Protein AF-A0A2D6CYL8-F1 (afdb_monomer_lite)

pLDDT: mean 83.51, std 12.31, range [44.09, 96.56]

Sequence (192 aa):
MVVLMAAAFFSPRLSGLYSSGVNRGLQIFGAFATVPAVVGLIRLHSTRIARKHSSALYSAVMLVALFATVVLGIWDAKFNGPRFNWVYSNIYGPLQQSVFAFLAFFIASAAYRAFRARTMEATVLLVAAVVVLLGNAVVSLPGPGGASAEGWLLSVPAMAMQRGIGFGVALGIMAQSVRILMGLERSFVGRG

Radius of gyration: 23.24 Å; chains: 1; bounding box: 52×55×43 Å

Foldseek 3Di:
DLVLVLVLVVDPVSVVVCVPVVVVVCVVVVVVVVVLVVVLLCLQLVLCLVVVPPCNVVSVVVVCVVVVLVVQCVVLVDDPRPSNVCCCVVPVVVVVVVVVVVVVVVVVVVLVVLLVPPDPVSVVVVVLVVQLVCCVPPDFDQDPPRDTNNCCSCVPVVVVVVSVVSVVVSVVVVVVVVCVVVVVDCPSVPDD

Structure (mmCIF, N/CA/C/O backbone):
data_AF-A0A2D6CYL8-F1
#
_entry.id   AF-A0A2D6CYL8-F1
#
loop_
_atom_site.group_PDB
_atom_site.id
_atom_site.type_symbol
_atom_site.label_atom_id
_atom_site.label_alt_id
_atom_site.label_comp_id
_atom_site.label_asym_id
_atom_site.label_entity_id
_atom_site.label_seq_id
_atom_site.pdbx_PDB_ins_code
_atom_site.Cartn_x
_atom_site.Cartn_y
_atom_site.Cartn_z
_atom_site.occupancy
_atom_site.B_iso_or_equiv
_atom_site.auth_seq_id
_atom_site.auth_comp_id
_atom_site.auth_asym_id
_atom_site.auth_atom_id
_atom_site.pdbx_PDB_model_num
ATOM 1 N N . MET A 1 1 ? 13.407 -11.891 4.970 1.00 52.78 1 MET A N 1
ATOM 2 C CA . MET A 1 1 ? 12.708 -11.428 3.745 1.00 52.78 1 MET A CA 1
ATOM 3 C C . MET A 1 1 ? 12.891 -9.929 3.552 1.00 52.78 1 MET A C 1
ATOM 5 O O . MET A 1 1 ? 13.604 -9.523 2.649 1.00 52.78 1 MET A O 1
ATOM 9 N N . VAL A 1 2 ? 12.370 -9.124 4.471 1.00 50.84 2 VAL A N 1
ATOM 10 C CA . VAL A 1 2 ? 12.485 -7.659 4.484 1.00 50.84 2 VAL A CA 1
ATOM 11 C C . VAL A 1 2 ? 13.935 -7.134 4.524 1.00 50.84 2 VAL A C 1
ATOM 13 O O . VAL A 1 2 ? 14.317 -6.311 3.699 1.00 50.84 2 VAL A O 1
ATOM 16 N N . VAL A 1 3 ? 14.775 -7.666 5.420 1.00 53.12 3 VAL A N 1
ATOM 17 C CA . VAL A 1 3 ? 16.199 -7.277 5.541 1.00 53.12 3 VAL A CA 1
ATOM 18 C C . VAL A 1 3 ? 16.994 -7.602 4.267 1.00 53.12 3 VAL A C 1
ATOM 20 O O . VAL A 1 3 ? 17.849 -6.832 3.845 1.00 53.12 3 VAL A O 1
ATOM 23 N N . LEU A 1 4 ? 16.657 -8.709 3.598 1.00 53.50 4 LEU A N 1
ATOM 24 C CA . LEU A 1 4 ? 17.281 -9.107 2.333 1.00 53.50 4 LEU A CA 1
ATOM 25 C C . LEU A 1 4 ? 16.841 -8.196 1.171 1.00 53.50 4 LEU A C 1
ATOM 27 O O . LEU A 1 4 ? 17.638 -7.922 0.282 1.00 53.50 4 LEU A O 1
ATOM 31 N N . MET A 1 5 ? 15.599 -7.698 1.198 1.00 55.53 5 MET A N 1
ATOM 32 C CA . MET A 1 5 ? 15.048 -6.762 0.207 1.00 55.53 5 MET A CA 1
ATOM 33 C C . MET A 1 5 ? 15.714 -5.384 0.297 1.00 55.53 5 MET A C 1
ATOM 35 O O . MET A 1 5 ? 16.048 -4.793 -0.725 1.00 55.53 5 MET A O 1
ATOM 39 N N . ALA A 1 6 ? 15.998 -4.920 1.517 1.00 54.56 6 ALA A N 1
ATOM 40 C CA . ALA A 1 6 ? 16.790 -3.716 1.750 1.00 54.56 6 ALA A CA 1
ATOM 41 C C . ALA A 1 6 ? 18.263 -3.881 1.323 1.00 54.56 6 ALA A C 1
ATOM 43 O O . ALA A 1 6 ? 18.828 -2.975 0.713 1.00 54.56 6 ALA A O 1
ATOM 44 N N . ALA A 1 7 ? 18.871 -5.046 1.582 1.00 51.81 7 ALA A N 1
ATOM 45 C CA . ALA A 1 7 ? 20.255 -5.339 1.198 1.00 51.81 7 ALA A CA 1
ATOM 46 C C . ALA A 1 7 ? 20.449 -5.461 -0.329 1.00 51.81 7 ALA A C 1
ATOM 48 O O . ALA A 1 7 ? 21.458 -5.004 -0.866 1.00 51.81 7 ALA A O 1
ATOM 49 N N . ALA A 1 8 ? 19.469 -6.025 -1.045 1.00 54.19 8 ALA A N 1
ATOM 50 C CA . ALA A 1 8 ? 19.483 -6.119 -2.506 1.00 54.19 8 ALA A CA 1
ATOM 51 C C . ALA A 1 8 ? 19.318 -4.754 -3.201 1.00 54.19 8 ALA A C 1
ATOM 53 O O . ALA A 1 8 ? 19.812 -4.569 -4.310 1.00 54.19 8 ALA A O 1
ATOM 54 N N . PHE A 1 9 ? 18.671 -3.787 -2.541 1.00 54.50 9 PHE A N 1
ATOM 55 C CA . PHE A 1 9 ? 18.441 -2.441 -3.080 1.00 54.50 9 PHE A CA 1
ATOM 56 C C . PHE A 1 9 ? 19.708 -1.564 -3.121 1.00 54.50 9 PHE A C 1
ATOM 58 O O . PHE A 1 9 ? 19.742 -0.572 -3.846 1.00 54.50 9 PHE A O 1
ATOM 65 N N . PHE A 1 10 ? 20.743 -1.910 -2.345 1.00 55.56 10 PHE A N 1
ATOM 66 C CA . PHE A 1 10 ? 21.991 -1.140 -2.229 1.00 55.56 10 PHE A CA 1
ATOM 67 C C . PHE A 1 10 ? 23.202 -1.785 -2.926 1.00 55.56 10 PHE A C 1
ATOM 69 O O . PHE A 1 10 ? 24.226 -1.128 -3.084 1.00 55.56 10 PHE A O 1
ATOM 76 N N . SER A 1 11 ? 23.111 -3.048 -3.362 1.00 56.38 11 SER A N 1
ATOM 77 C CA . SER A 1 11 ? 24.246 -3.802 -3.912 1.00 56.38 11 SER A CA 1
ATOM 78 C C . SER A 1 11 ? 23.899 -4.492 -5.244 1.00 56.38 11 SER A C 1
ATOM 80 O O . SER A 1 11 ? 23.187 -5.501 -5.246 1.00 56.38 11 SER A O 1
ATOM 82 N N . PRO A 1 12 ? 24.463 -4.031 -6.381 1.00 60.78 12 PRO A N 1
ATOM 83 C CA . PRO A 1 12 ? 24.278 -4.660 -7.694 1.00 60.78 12 PRO A CA 1
ATOM 84 C C . PRO A 1 12 ? 24.806 -6.100 -7.790 1.00 60.78 12 PRO A C 1
ATOM 86 O O . PRO A 1 12 ? 24.404 -6.838 -8.681 1.00 60.78 12 PRO A O 1
ATOM 89 N N . ARG A 1 13 ? 25.705 -6.520 -6.884 1.00 58.78 13 ARG A N 1
ATOM 90 C CA . ARG A 1 13 ? 26.248 -7.892 -6.843 1.00 58.78 13 ARG A CA 1
ATOM 91 C C . ARG A 1 13 ? 25.362 -8.857 -6.047 1.00 58.78 13 ARG A C 1
ATOM 93 O O . ARG A 1 13 ? 25.363 -10.049 -6.334 1.00 58.78 13 ARG A O 1
ATOM 100 N N . LEU A 1 14 ? 24.587 -8.362 -5.074 1.00 58.09 14 LEU A N 1
ATOM 101 C CA . LEU A 1 14 ? 23.646 -9.185 -4.299 1.00 58.09 14 LEU A CA 1
ATOM 102 C C . LEU A 1 14 ? 22.283 -9.349 -4.991 1.00 58.09 14 LEU A C 1
ATOM 104 O O . LEU A 1 14 ? 21.567 -10.298 -4.679 1.00 58.09 14 LEU A O 1
ATOM 108 N N . SER A 1 15 ? 21.925 -8.481 -5.940 1.00 59.22 15 SER A N 1
ATOM 109 C CA . SER A 1 15 ? 20.629 -8.515 -6.639 1.00 59.22 15 SER A CA 1
ATOM 110 C C . SER A 1 15 ? 20.397 -9.806 -7.452 1.00 59.22 15 SER A C 1
ATOM 112 O O . SER A 1 15 ? 19.285 -10.342 -7.463 1.00 59.22 15 SER A O 1
ATOM 114 N N . GLY A 1 16 ? 21.446 -10.360 -8.077 1.00 61.22 16 GLY A N 1
ATOM 115 C CA . GLY A 1 16 ? 21.377 -11.592 -8.881 1.00 61.22 16 GLY A CA 1
ATOM 116 C C . GLY A 1 16 ? 21.149 -12.872 -8.061 1.00 61.22 16 GLY A C 1
ATOM 117 O O . GLY A 1 16 ? 20.330 -13.713 -8.425 1.00 61.22 16 GLY A O 1
ATOM 118 N N . LEU A 1 17 ? 21.810 -13.003 -6.906 1.00 57.28 17 LEU A N 1
ATOM 119 C CA . LEU A 1 17 ? 21.593 -14.119 -5.970 1.00 57.28 17 LEU A CA 1
ATOM 120 C C . LEU A 1 17 ? 20.282 -13.960 -5.183 1.00 57.28 17 LEU A C 1
ATOM 122 O O . LEU A 1 17 ? 19.587 -14.942 -4.916 1.00 57.28 17 LEU A O 1
ATOM 126 N N . TYR A 1 18 ? 19.908 -12.717 -4.862 1.00 59.34 18 TYR A N 1
ATOM 127 C CA . TYR A 1 18 ? 18.641 -12.382 -4.215 1.00 59.34 18 TYR A CA 1
ATOM 128 C C . TYR A 1 18 ? 17.439 -12.789 -5.078 1.00 59.34 18 TYR A C 1
ATOM 130 O O . TYR A 1 18 ? 16.545 -13.485 -4.602 1.00 59.34 18 TYR A O 1
ATOM 138 N N . SER A 1 19 ? 17.430 -12.416 -6.358 1.00 62.03 19 SER A N 1
ATOM 139 C CA . SER A 1 19 ? 16.271 -12.609 -7.241 1.00 62.03 19 SER A CA 1
ATOM 140 C C . SER A 1 19 ? 15.886 -14.075 -7.473 1.00 62.03 19 SER A C 1
ATOM 142 O O . SER A 1 19 ? 14.701 -14.370 -7.576 1.00 62.03 19 SER A O 1
ATOM 144 N N . SER A 1 20 ? 16.831 -15.020 -7.496 1.00 66.12 20 SER A N 1
ATOM 145 C CA . SER A 1 20 ? 16.525 -16.433 -7.786 1.00 66.12 20 SER A CA 1
ATOM 146 C C . SER A 1 20 ? 16.222 -17.283 -6.542 1.00 66.12 20 SER A C 1
ATOM 148 O O . SER A 1 20 ? 15.387 -18.191 -6.605 1.00 66.12 20 SER A O 1
ATOM 150 N N . GLY A 1 21 ? 16.878 -17.006 -5.410 1.00 70.88 21 GLY A N 1
ATOM 151 C CA . GLY A 1 21 ? 16.648 -17.709 -4.143 1.00 70.88 21 GLY A CA 1
ATOM 152 C C . GLY A 1 21 ? 15.429 -17.178 -3.389 1.00 70.88 21 GLY A C 1
ATOM 153 O O . GLY A 1 21 ? 14.581 -17.951 -2.940 1.00 70.88 21 GLY A O 1
ATOM 154 N N . VAL A 1 22 ? 15.291 -15.851 -3.303 1.00 71.25 22 VAL A N 1
ATOM 155 C CA . VAL A 1 22 ? 14.172 -15.219 -2.589 1.00 71.25 22 VAL A CA 1
ATOM 156 C C . VAL A 1 22 ? 12.865 -15.407 -3.341 1.00 71.25 22 VAL A C 1
ATOM 158 O O . VAL A 1 22 ? 11.868 -15.712 -2.701 1.00 71.25 22 VAL A O 1
ATOM 161 N N . ASN A 1 23 ? 12.857 -15.320 -4.675 1.00 74.00 23 ASN A N 1
ATOM 162 C CA . ASN A 1 23 ? 11.639 -15.554 -5.455 1.00 74.00 23 ASN A CA 1
ATOM 163 C C . ASN A 1 23 ? 11.129 -16.999 -5.315 1.00 74.00 23 ASN A C 1
ATOM 165 O O . ASN A 1 23 ? 9.936 -17.213 -5.124 1.00 74.00 23 ASN A O 1
ATOM 169 N N . ARG A 1 24 ? 12.028 -17.995 -5.299 1.00 77.44 24 ARG A N 1
ATOM 170 C CA . ARG A 1 24 ? 11.648 -19.388 -5.000 1.00 77.44 24 ARG A CA 1
ATOM 171 C C . ARG A 1 24 ? 11.083 -19.534 -3.590 1.00 77.44 24 ARG A C 1
ATOM 173 O O . ARG A 1 24 ? 10.023 -20.127 -3.421 1.00 77.44 24 ARG A O 1
ATOM 180 N N . GLY A 1 25 ? 11.742 -18.943 -2.592 1.00 77.81 25 GLY A N 1
ATOM 181 C CA . GLY A 1 25 ? 11.214 -18.900 -1.228 1.00 77.81 25 GLY A CA 1
ATOM 182 C C . GLY A 1 25 ? 9.824 -18.259 -1.166 1.00 77.81 25 GLY A C 1
ATOM 183 O O . GLY A 1 25 ? 8.920 -18.828 -0.566 1.00 77.81 25 GLY A O 1
ATOM 184 N N . LEU A 1 26 ? 9.625 -17.118 -1.834 1.00 75.25 26 LEU A N 1
ATOM 185 C CA . LEU A 1 26 ? 8.345 -16.406 -1.905 1.00 75.25 26 LEU A CA 1
ATOM 186 C C . LEU A 1 26 ? 7.239 -17.255 -2.531 1.00 75.25 26 LEU A C 1
ATOM 188 O O . LEU A 1 26 ? 6.127 -17.255 -2.015 1.00 75.25 26 LEU A O 1
ATOM 192 N N . GLN A 1 27 ? 7.530 -17.995 -3.600 1.00 80.81 27 GLN A N 1
ATOM 193 C CA . GLN A 1 27 ? 6.553 -18.884 -4.231 1.00 80.81 27 GLN A CA 1
ATOM 194 C C . GLN A 1 27 ? 6.150 -20.026 -3.297 1.00 80.81 27 GLN A C 1
ATOM 196 O O . GLN A 1 27 ? 4.962 -20.298 -3.141 1.00 80.81 27 GLN A O 1
ATOM 201 N N . ILE A 1 28 ? 7.123 -20.648 -2.624 1.00 85.88 28 ILE A N 1
ATOM 202 C CA . ILE A 1 28 ? 6.870 -21.733 -1.670 1.00 85.88 28 ILE A CA 1
ATOM 203 C C . ILE A 1 28 ? 6.044 -21.210 -0.486 1.00 85.88 28 ILE A C 1
ATOM 205 O O . ILE A 1 28 ? 4.973 -21.741 -0.197 1.00 85.88 28 ILE A O 1
ATOM 209 N N . PHE A 1 29 ? 6.488 -20.133 0.169 1.00 83.38 29 PHE A N 1
ATOM 210 C CA . PHE A 1 29 ? 5.751 -19.532 1.284 1.00 83.38 29 PHE A CA 1
ATOM 211 C C . PHE A 1 29 ? 4.377 -19.014 0.855 1.00 83.38 29 PHE A C 1
ATOM 213 O O . PHE A 1 29 ? 3.425 -19.167 1.610 1.00 83.38 29 PHE A O 1
ATOM 220 N N . GLY A 1 30 ? 4.249 -18.444 -0.344 1.00 81.38 30 GLY A N 1
ATOM 221 C CA . GLY A 1 30 ? 2.977 -17.982 -0.899 1.00 81.38 30 GLY A CA 1
ATOM 222 C C . GLY A 1 30 ? 1.988 -19.125 -1.123 1.00 81.38 30 GLY A C 1
ATOM 223 O O . GLY A 1 30 ? 0.823 -19.016 -0.734 1.00 81.38 30 GLY A O 1
ATOM 224 N N . ALA A 1 31 ? 2.454 -20.254 -1.661 1.00 85.56 31 ALA A N 1
ATOM 225 C CA . ALA A 1 31 ? 1.639 -21.456 -1.808 1.00 85.56 31 ALA A CA 1
ATOM 226 C C . ALA A 1 31 ? 1.149 -21.967 -0.442 1.00 85.56 31 ALA A C 1
ATOM 228 O O . ALA A 1 31 ? -0.049 -22.189 -0.259 1.00 85.56 31 ALA A O 1
ATOM 229 N N . PHE A 1 32 ? 2.043 -22.056 0.550 1.00 87.75 32 PHE A N 1
ATOM 230 C CA . PHE A 1 32 ? 1.667 -22.466 1.906 1.00 87.75 32 PHE A CA 1
ATOM 231 C C . PHE A 1 32 ? 0.756 -21.461 2.609 1.00 87.75 32 PHE A C 1
ATOM 233 O O . PHE A 1 32 ? -0.148 -21.884 3.319 1.00 87.75 32 PHE A O 1
ATOM 240 N N . ALA A 1 33 ? 0.955 -20.157 2.410 1.00 85.81 33 ALA A N 1
ATOM 241 C CA . ALA A 1 33 ? 0.155 -19.095 3.018 1.00 85.81 33 ALA A CA 1
ATOM 242 C C . ALA A 1 33 ? -1.254 -18.990 2.419 1.00 85.81 33 ALA A C 1
ATOM 244 O O . ALA A 1 33 ?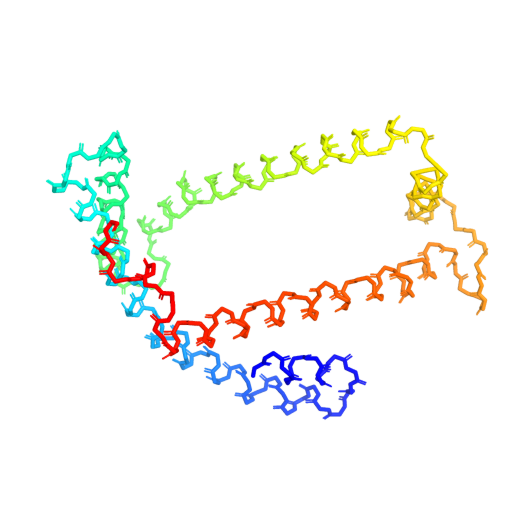 -2.176 -18.529 3.093 1.00 85.81 33 ALA A O 1
ATOM 245 N N . THR A 1 34 ? -1.449 -19.462 1.186 1.00 86.94 34 THR A N 1
ATOM 246 C CA . THR A 1 34 ? -2.765 -19.463 0.534 1.00 86.94 34 THR A CA 1
ATOM 247 C C . THR A 1 34 ? -3.769 -20.322 1.307 1.00 86.94 34 THR A C 1
ATOM 249 O O . THR A 1 34 ? -4.915 -19.917 1.498 1.00 86.94 34 THR A O 1
ATOM 252 N N . VAL A 1 35 ? -3.339 -21.472 1.833 1.00 90.31 35 VAL A N 1
ATOM 253 C CA . VAL A 1 35 ? -4.205 -22.382 2.600 1.00 90.31 35 VAL A CA 1
ATOM 254 C C . VAL A 1 35 ? -4.776 -21.726 3.874 1.00 90.31 35 VAL A C 1
ATOM 256 O O . VAL A 1 35 ? -6.001 -21.632 3.986 1.00 90.31 35 VAL A O 1
ATOM 259 N N . PRO A 1 36 ? -3.968 -21.222 4.832 1.00 89.62 36 PRO A N 1
ATOM 260 C CA . PRO A 1 36 ? -4.486 -20.548 6.016 1.00 89.62 36 PRO A CA 1
ATOM 261 C C . PRO A 1 36 ? -5.213 -19.243 5.676 1.00 89.62 36 PRO A C 1
ATOM 263 O O . PRO A 1 36 ? -6.148 -18.894 6.393 1.00 89.62 36 PRO A O 1
ATOM 266 N N . ALA A 1 37 ? -4.858 -18.550 4.586 1.00 87.38 37 ALA A N 1
ATOM 267 C CA . ALA A 1 37 ? -5.590 -17.365 4.138 1.00 87.38 37 ALA A CA 1
ATOM 268 C C . ALA A 1 37 ? -7.042 -17.705 3.764 1.00 87.38 37 ALA A C 1
ATOM 270 O O . ALA A 1 37 ? -7.971 -17.067 4.262 1.00 87.38 37 ALA A O 1
ATOM 271 N N . VAL A 1 38 ? -7.252 -18.749 2.956 1.00 91.50 38 VAL A N 1
ATOM 272 C CA . VAL A 1 38 ? -8.596 -19.206 2.569 1.00 91.50 38 VAL A CA 1
ATOM 273 C C . VAL A 1 38 ? -9.370 -19.724 3.783 1.00 91.50 38 VAL A C 1
ATOM 275 O O . VAL A 1 38 ? -10.524 -19.344 3.985 1.00 91.50 38 VAL A O 1
ATOM 278 N N . VAL A 1 39 ? -8.741 -20.531 4.646 1.00 91.75 39 VAL A N 1
ATOM 279 C CA . VAL A 1 39 ? -9.398 -21.047 5.861 1.00 91.75 39 VAL A CA 1
ATOM 280 C C . VAL A 1 39 ? -9.789 -19.912 6.811 1.00 91.75 39 VAL A C 1
ATOM 282 O O . VAL A 1 39 ? -10.901 -19.910 7.341 1.00 91.75 39 VAL A O 1
ATOM 285 N N . GLY A 1 40 ? -8.906 -18.933 7.020 1.00 89.06 40 GLY A N 1
ATOM 286 C CA . GLY A 1 40 ? -9.174 -17.762 7.854 1.00 89.06 40 GLY A CA 1
ATOM 287 C C . GLY A 1 40 ? -10.315 -16.913 7.301 1.00 89.06 40 GLY A C 1
ATOM 288 O O . GLY A 1 40 ? -11.217 -16.531 8.048 1.00 89.06 40 GLY A O 1
ATOM 289 N N . LEU A 1 41 ? -10.329 -16.693 5.983 1.00 90.75 41 LEU A N 1
ATOM 290 C CA . LEU A 1 41 ? -11.391 -15.962 5.298 1.00 90.75 41 LEU A CA 1
ATOM 291 C C . LEU A 1 41 ? -12.751 -16.642 5.490 1.00 90.75 41 LEU A C 1
ATOM 293 O O . LEU A 1 41 ? -13.709 -15.976 5.894 1.00 90.75 41 LEU A O 1
ATOM 297 N N . ILE A 1 42 ? -12.821 -17.960 5.268 1.00 93.88 42 ILE A N 1
ATOM 298 C CA . ILE A 1 42 ? -14.048 -18.743 5.447 1.00 93.88 42 ILE A CA 1
ATOM 299 C C . ILE A 1 42 ? -14.509 -18.682 6.904 1.00 93.88 42 ILE A C 1
ATOM 301 O O . ILE A 1 42 ? -15.656 -18.334 7.167 1.00 93.88 42 ILE A O 1
ATOM 305 N N . ARG A 1 43 ? -13.621 -18.941 7.874 1.00 91.06 43 ARG A N 1
ATOM 306 C CA . ARG A 1 43 ? -13.974 -18.895 9.305 1.00 91.06 43 ARG A CA 1
ATOM 307 C C . ARG A 1 43 ? -14.501 -17.523 9.726 1.00 91.06 43 ARG A C 1
ATOM 309 O O . ARG A 1 43 ? -15.516 -17.448 10.419 1.00 91.06 43 ARG A O 1
ATOM 316 N N . LEU A 1 44 ? -13.855 -16.442 9.295 1.00 89.38 44 LEU A N 1
ATOM 317 C CA . LEU A 1 44 ? -14.261 -15.079 9.640 1.00 89.38 44 LEU A CA 1
ATOM 318 C C . LEU A 1 44 ? -15.658 -14.748 9.099 1.00 89.38 44 LEU A C 1
ATOM 320 O O . LEU A 1 44 ? -16.503 -14.219 9.819 1.00 89.38 44 LEU A O 1
ATOM 324 N N . HIS A 1 45 ? -15.918 -15.072 7.835 1.00 90.38 45 HIS A N 1
ATOM 325 C CA . HIS A 1 45 ? -17.183 -14.719 7.195 1.00 90.38 45 HIS A CA 1
ATOM 326 C C . HIS A 1 45 ? -18.323 -15.632 7.664 1.00 90.38 45 HIS A C 1
ATOM 328 O O . HIS A 1 45 ? -19.409 -15.137 7.966 1.00 90.38 45 HIS A O 1
ATOM 334 N N . SER A 1 46 ? -18.063 -16.929 7.851 1.00 90.62 46 SER A N 1
ATOM 335 C CA . SER A 1 46 ? -19.041 -17.876 8.398 1.00 90.62 46 SER A CA 1
ATOM 336 C C . SER A 1 46 ? -19.428 -17.544 9.840 1.00 90.62 46 SER A C 1
ATOM 338 O O . SER A 1 46 ? -20.607 -17.586 10.185 1.00 90.62 46 SER A O 1
ATOM 340 N N . THR A 1 47 ? -18.472 -17.145 10.689 1.00 88.75 47 THR A N 1
ATOM 341 C CA . THR A 1 47 ? -18.783 -16.722 12.069 1.00 88.75 47 THR A CA 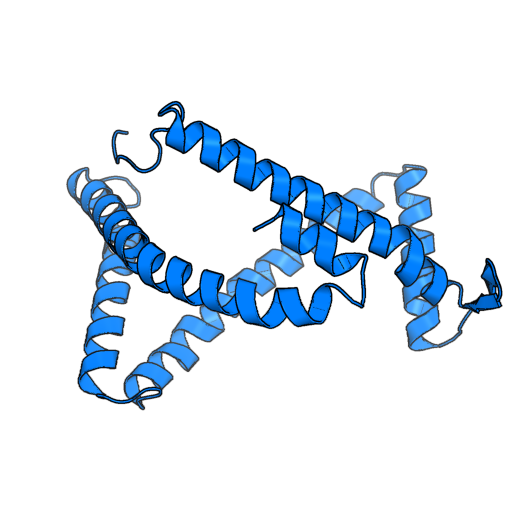1
ATOM 342 C C . THR A 1 47 ? -19.586 -15.424 12.107 1.00 88.75 47 THR A C 1
ATOM 344 O O . THR A 1 47 ? -20.495 -15.301 12.928 1.00 88.75 47 THR A O 1
ATOM 347 N N . ARG A 1 48 ? -19.322 -14.477 11.197 1.00 86.75 48 ARG A N 1
ATOM 348 C CA . ARG A 1 48 ? -20.102 -13.237 11.089 1.00 86.75 48 ARG A CA 1
ATOM 349 C C . ARG A 1 48 ? -21.565 -13.496 10.706 1.00 86.75 48 ARG A C 1
ATOM 351 O O . ARG A 1 48 ? -22.456 -12.851 11.260 1.00 86.75 48 ARG A O 1
ATOM 358 N N . ILE A 1 49 ? -21.806 -14.450 9.804 1.00 90.06 49 ILE A N 1
ATOM 359 C CA . ILE A 1 49 ? -23.156 -14.882 9.410 1.00 90.06 49 ILE A CA 1
ATOM 360 C C . ILE A 1 49 ? -23.850 -15.595 10.574 1.00 90.06 49 ILE A C 1
ATOM 362 O O . ILE A 1 49 ? -24.971 -15.235 10.926 1.00 90.06 49 ILE A O 1
ATOM 366 N N . ALA A 1 50 ? -23.169 -16.547 11.221 1.00 90.19 50 ALA A N 1
ATOM 367 C CA . ALA A 1 50 ? -23.720 -17.296 12.352 1.00 90.19 50 ALA A CA 1
ATOM 368 C C . ALA A 1 50 ? -24.114 -16.385 13.528 1.00 90.19 50 ALA A C 1
ATOM 370 O O . ALA A 1 50 ? -25.122 -16.620 14.188 1.00 90.19 50 ALA A O 1
ATOM 371 N N . ARG A 1 51 ? -23.351 -15.310 13.760 1.00 89.56 51 ARG A N 1
ATOM 372 C CA . ARG A 1 51 ? -23.633 -14.306 14.798 1.00 89.56 51 ARG A CA 1
ATOM 373 C C . ARG A 1 51 ? -24.597 -13.196 14.356 1.00 89.56 51 ARG A C 1
ATOM 375 O O . ARG A 1 51 ? -24.786 -12.252 15.114 1.00 89.56 51 ARG A O 1
ATOM 382 N N . LYS A 1 52 ? -25.186 -13.279 13.153 1.00 82.56 52 LYS A N 1
ATOM 383 C CA . LYS A 1 52 ? -26.126 -12.287 12.587 1.00 82.56 52 LYS A CA 1
ATOM 384 C C . LYS A 1 52 ? -25.646 -10.834 12.724 1.00 82.56 52 LYS A C 1
ATOM 386 O O . LYS A 1 52 ? -26.410 -9.940 13.075 1.00 82.56 52 LYS A O 1
ATOM 391 N N . HIS A 1 53 ? -24.366 -10.591 12.452 1.00 81.94 53 HIS A N 1
ATOM 392 C CA . HIS A 1 53 ? -23.820 -9.235 12.488 1.00 81.94 53 HIS A CA 1
ATOM 393 C C . HIS A 1 53 ? -24.490 -8.340 11.427 1.00 81.94 53 HIS A C 1
ATOM 395 O O . HIS A 1 53 ? -24.913 -8.835 10.384 1.00 81.94 53 HIS A O 1
ATOM 401 N N . SER A 1 54 ? -24.501 -7.018 11.631 1.00 84.31 54 SER A N 1
ATOM 402 C CA . SER A 1 54 ? -25.089 -6.041 10.689 1.00 84.31 54 SER A CA 1
ATOM 403 C C . SER A 1 54 ? -24.580 -6.199 9.241 1.00 84.31 54 SER A C 1
ATOM 405 O O . SER A 1 54 ? -25.320 -6.039 8.276 1.00 84.31 54 SER A O 1
ATOM 407 N N . SER A 1 55 ? -23.328 -6.633 9.072 1.00 86.44 55 SER A N 1
ATOM 408 C CA . SER A 1 55 ? -22.706 -6.897 7.766 1.00 86.44 55 SER A CA 1
ATOM 409 C C . SER A 1 55 ? -22.755 -8.363 7.298 1.00 86.44 55 SER A C 1
ATOM 411 O O . SER A 1 55 ? -21.977 -8.759 6.429 1.00 86.44 55 SER A O 1
ATOM 413 N N . ALA A 1 56 ? -23.658 -9.187 7.844 1.00 88.50 56 ALA A N 1
ATOM 414 C CA . ALA A 1 56 ? -23.790 -10.603 7.482 1.00 88.50 56 ALA A CA 1
ATOM 415 C C . ALA A 1 56 ? -24.126 -10.821 5.996 1.00 88.50 56 ALA A C 1
ATOM 417 O O . ALA A 1 56 ? -23.597 -11.755 5.397 1.00 88.50 56 ALA A O 1
ATOM 418 N N . LEU A 1 57 ? -24.928 -9.939 5.386 1.00 91.81 57 LEU A N 1
ATOM 419 C CA . LEU A 1 57 ? -25.267 -10.008 3.958 1.00 91.81 57 LEU A CA 1
ATOM 420 C C . LEU A 1 57 ? -24.018 -9.909 3.075 1.00 91.81 57 LEU A C 1
ATOM 422 O O . LEU A 1 57 ? -23.776 -10.782 2.246 1.00 91.81 57 LEU A O 1
ATOM 426 N N . TYR A 1 58 ? -23.173 -8.903 3.311 1.00 91.19 58 TYR A N 1
ATOM 427 C CA . TYR A 1 58 ? -21.909 -8.740 2.587 1.00 91.19 58 TYR A CA 1
ATOM 428 C C . TYR A 1 58 ? -20.989 -9.945 2.778 1.00 91.19 58 TYR A C 1
ATOM 430 O O . TYR A 1 58 ? -20.309 -10.373 1.846 1.00 91.19 58 TYR A O 1
ATOM 438 N N . SER A 1 59 ? -20.998 -10.533 3.977 1.00 91.69 59 SER A N 1
ATOM 439 C CA . SER A 1 59 ? -20.213 -11.733 4.231 1.00 91.69 59 SER A CA 1
ATOM 440 C C . SER A 1 59 ? -20.733 -12.976 3.516 1.00 91.69 59 SER A C 1
ATOM 442 O O . SER A 1 59 ? -19.918 -13.780 3.069 1.00 91.69 59 SER A O 1
ATOM 444 N N . ALA A 1 60 ? -22.049 -13.117 3.352 1.00 93.12 60 ALA A N 1
ATOM 445 C CA . ALA A 1 60 ? -22.636 -14.188 2.553 1.00 93.12 60 ALA A CA 1
ATOM 446 C C . ALA A 1 60 ? -22.277 -14.033 1.069 1.00 93.12 60 ALA A C 1
ATOM 448 O O . ALA A 1 60 ? -21.811 -14.990 0.456 1.00 93.12 60 ALA A O 1
ATOM 449 N N . VAL A 1 61 ? -22.397 -12.818 0.521 1.00 94.00 61 VAL A N 1
ATOM 450 C CA . VAL A 1 61 ? -22.024 -12.522 -0.874 1.00 94.00 61 VAL A CA 1
ATOM 451 C C . VAL A 1 61 ? -20.551 -12.851 -1.132 1.00 94.00 61 VAL A C 1
ATOM 453 O O . VAL A 1 61 ? -20.238 -13.501 -2.125 1.00 94.00 61 VAL A O 1
ATOM 456 N N . MET A 1 62 ? -19.651 -12.484 -0.214 1.00 91.81 62 MET A N 1
ATOM 457 C CA . MET A 1 62 ? -18.222 -12.804 -0.321 1.00 91.81 62 MET A CA 1
ATOM 458 C C . MET A 1 62 ? -17.958 -14.317 -0.370 1.00 91.81 62 MET A C 1
ATOM 460 O O . MET A 1 62 ? -17.176 -14.777 -1.200 1.00 91.81 62 MET A O 1
ATOM 464 N N . LEU A 1 63 ? -18.600 -15.104 0.504 1.00 94.25 63 LEU A N 1
ATOM 465 C CA . LEU A 1 63 ? -18.434 -16.563 0.511 1.00 94.25 63 LEU A CA 1
ATOM 466 C C . LEU A 1 63 ? -18.981 -17.203 -0.765 1.00 94.25 63 LEU A C 1
ATOM 468 O O . LEU A 1 63 ? -18.323 -18.065 -1.343 1.00 94.25 63 LEU A O 1
ATOM 472 N N . VAL A 1 64 ? -20.153 -16.763 -1.225 1.00 94.44 64 VAL A N 1
ATOM 473 C CA . VAL A 1 64 ? -20.737 -17.238 -2.485 1.00 94.44 64 VAL A CA 1
ATOM 474 C C . VAL A 1 64 ? -19.803 -16.924 -3.652 1.00 94.44 64 VAL A C 1
ATOM 476 O O . VAL A 1 64 ? -19.521 -17.813 -4.449 1.00 94.44 64 VAL A O 1
ATOM 479 N N . ALA A 1 65 ? -19.256 -15.707 -3.720 1.00 92.25 65 ALA A N 1
ATOM 480 C CA . ALA A 1 65 ? -18.302 -15.320 -4.756 1.00 92.25 65 ALA A CA 1
ATOM 481 C C . ALA A 1 65 ? -17.020 -16.169 -4.712 1.00 92.25 65 ALA A C 1
ATOM 483 O O . ALA A 1 65 ? -16.553 -16.619 -5.759 1.00 92.25 65 ALA A O 1
ATOM 484 N N . LEU A 1 66 ? -16.480 -16.450 -3.519 1.00 92.62 66 LEU A N 1
ATOM 485 C CA . LEU A 1 66 ? -15.313 -17.321 -3.347 1.00 92.62 66 LEU A CA 1
ATOM 486 C C . LEU A 1 66 ? -15.563 -18.705 -3.961 1.00 92.62 66 LEU A C 1
ATOM 488 O O . LEU A 1 66 ? -14.810 -19.137 -4.833 1.00 92.62 66 LEU A O 1
ATOM 492 N N . PHE A 1 67 ? -16.634 -19.385 -3.546 1.00 93.75 67 PHE A N 1
ATOM 493 C CA . PHE A 1 67 ? -16.941 -20.727 -4.045 1.00 93.75 67 PHE A CA 1
ATOM 494 C C . PHE A 1 67 ? -17.330 -20.724 -5.523 1.00 93.75 67 PHE A C 1
ATOM 496 O O . PHE A 1 67 ? -16.871 -21.592 -6.261 1.00 93.75 67 PHE A O 1
ATOM 503 N N . ALA A 1 68 ? -18.102 -19.736 -5.983 1.00 92.12 68 ALA A N 1
ATOM 504 C CA . ALA A 1 68 ? -18.464 -19.607 -7.391 1.00 92.12 68 ALA A CA 1
ATOM 505 C C . ALA A 1 68 ? -17.217 -19.498 -8.279 1.00 92.12 68 ALA A C 1
ATOM 507 O O . ALA A 1 68 ? -17.108 -20.205 -9.277 1.00 92.12 68 ALA A O 1
ATOM 508 N N . THR A 1 69 ? -16.234 -18.684 -7.886 1.00 89.75 69 THR A N 1
ATOM 509 C CA . THR A 1 69 ? -15.004 -18.502 -8.673 1.00 89.75 69 THR A CA 1
ATOM 510 C C . THR A 1 69 ? -14.155 -19.779 -8.710 1.00 89.75 69 THR A C 1
ATOM 512 O O . THR A 1 69 ? -13.615 -20.126 -9.759 1.00 89.75 69 THR A O 1
ATOM 515 N N . VAL A 1 70 ? -14.081 -20.519 -7.597 1.00 90.19 70 VAL A N 1
ATOM 516 C CA . VAL A 1 70 ? -13.385 -21.818 -7.529 1.00 90.19 70 VAL A CA 1
ATOM 517 C C . VAL A 1 70 ? -14.071 -22.859 -8.416 1.00 90.19 70 VAL A C 1
ATOM 519 O O . VAL A 1 70 ? -13.405 -23.519 -9.210 1.00 90.19 70 VAL A O 1
ATOM 522 N N . VAL A 1 71 ? -15.398 -22.980 -8.329 1.00 92.62 71 VAL A N 1
ATOM 523 C CA . VAL A 1 71 ? -16.182 -23.929 -9.135 1.00 92.62 71 VAL A CA 1
ATOM 524 C C . VAL A 1 71 ? -16.040 -23.628 -10.626 1.00 92.62 71 VAL A C 1
ATOM 526 O O . VAL A 1 71 ? -15.806 -24.545 -11.409 1.00 92.62 71 VAL A O 1
ATOM 529 N N . LEU A 1 72 ? -16.119 -22.354 -11.024 1.00 90.75 72 LEU A N 1
ATOM 530 C CA . LEU A 1 72 ? -15.930 -21.945 -12.418 1.00 90.75 72 LEU A CA 1
ATOM 531 C C . LEU A 1 72 ? -14.513 -22.246 -12.922 1.00 90.75 72 LEU A C 1
ATOM 533 O O . LEU A 1 72 ? -14.360 -22.727 -14.043 1.00 90.75 72 LEU A O 1
ATOM 537 N N . GLY A 1 73 ? -13.491 -22.027 -12.089 1.00 88.00 73 GLY A N 1
ATOM 538 C CA . GLY A 1 73 ? -12.107 -22.365 -12.422 1.00 88.00 73 GLY A CA 1
ATOM 539 C C . GLY A 1 73 ? -11.885 -23.869 -12.614 1.00 88.00 73 GLY A C 1
ATOM 540 O O . GLY A 1 73 ? 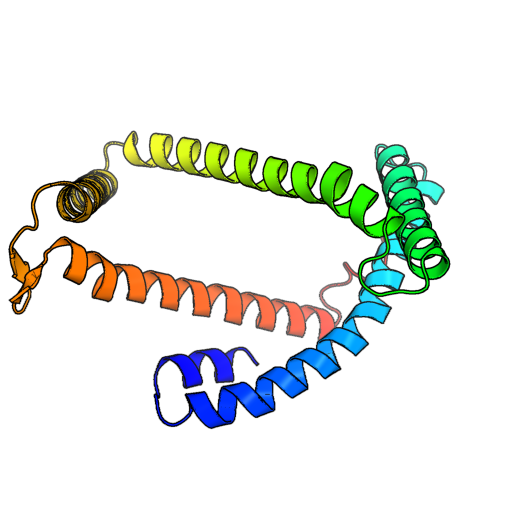-11.226 -24.273 -13.570 1.00 88.00 73 GLY A O 1
ATOM 541 N N . ILE A 1 74 ? -12.473 -24.704 -11.748 1.00 90.12 74 ILE A N 1
ATOM 542 C CA . ILE A 1 74 ? -12.415 -26.170 -11.878 1.00 90.12 74 ILE A CA 1
ATOM 543 C C . ILE A 1 74 ? -13.156 -26.628 -13.139 1.00 90.12 74 ILE A C 1
ATOM 545 O O . ILE A 1 74 ? -12.656 -27.494 -13.852 1.00 90.12 74 ILE A O 1
ATOM 549 N N . TRP A 1 75 ? -14.316 -26.035 -13.440 1.00 91.44 75 TRP A N 1
ATOM 550 C CA . TRP A 1 75 ? -15.117 -26.407 -14.608 1.00 91.44 75 TRP A CA 1
ATOM 551 C C . TRP A 1 75 ? -14.374 -26.155 -15.917 1.00 91.44 75 TRP A C 1
ATOM 553 O O . TRP A 1 75 ? -14.373 -27.006 -16.803 1.00 91.44 75 TRP A O 1
ATOM 563 N N . ASP A 1 76 ? -13.718 -25.004 -16.047 1.00 86.94 76 ASP A N 1
ATOM 564 C CA . ASP A 1 76 ? -12.969 -24.694 -17.262 1.00 86.94 76 ASP A CA 1
ATOM 565 C C . ASP A 1 76 ? -11.725 -25.592 -17.440 1.00 86.94 76 ASP A C 1
ATOM 567 O O . ASP A 1 76 ? -11.203 -25.686 -18.554 1.00 86.94 76 ASP A O 1
ATOM 571 N N . ALA A 1 77 ? -11.255 -26.255 -16.370 1.00 82.88 77 ALA A N 1
ATOM 572 C CA . ALA A 1 77 ? -10.129 -27.201 -16.336 1.00 82.88 77 ALA A CA 1
ATOM 573 C C . ALA A 1 77 ? -8.822 -26.691 -16.985 1.00 82.88 77 ALA A C 1
ATOM 575 O O . ALA A 1 77 ? -7.931 -27.470 -17.329 1.00 82.88 77 ALA A O 1
ATOM 576 N N . LYS A 1 78 ? -8.699 -25.371 -17.169 1.00 82.50 78 LYS A N 1
ATOM 577 C CA . LYS A 1 78 ? -7.574 -24.693 -17.815 1.00 82.50 78 LYS A CA 1
ATOM 578 C C . LYS A 1 78 ? -7.271 -23.386 -17.097 1.00 82.50 78 LYS A C 1
ATOM 580 O O . LYS A 1 78 ? -8.177 -22.648 -16.707 1.00 82.50 78 LYS A O 1
ATOM 585 N N . PHE A 1 79 ? -5.985 -23.060 -17.008 1.00 68.69 79 PHE A N 1
ATOM 586 C CA . PHE A 1 79 ? -5.551 -21.707 -16.676 1.00 68.69 79 PHE A CA 1
ATOM 587 C C . PHE A 1 79 ? -6.033 -20.767 -17.797 1.00 68.69 79 PHE A C 1
ATOM 589 O O . PHE A 1 79 ? -5.717 -21.002 -18.961 1.00 68.69 79 PHE A O 1
ATOM 596 N N . ASN A 1 80 ? -6.819 -19.738 -17.455 1.00 75.88 80 ASN A N 1
ATOM 597 C CA . ASN A 1 80 ? -7.513 -18.824 -18.387 1.00 75.88 80 ASN A CA 1
ATOM 598 C C . ASN A 1 80 ? -8.705 -19.419 -19.154 1.00 75.88 80 ASN A C 1
ATOM 600 O O . ASN A 1 80 ? -8.911 -19.143 -20.336 1.00 75.88 80 ASN A O 1
ATOM 604 N N . GLY A 1 81 ? -9.525 -20.207 -18.467 1.00 87.38 81 GLY A N 1
ATOM 605 C CA . GLY A 1 81 ? -10.827 -20.616 -18.974 1.00 87.38 81 GLY A CA 1
ATOM 606 C C . GLY A 1 81 ? -11.751 -19.447 -19.372 1.00 87.38 81 GLY A C 1
ATOM 607 O O . GLY A 1 81 ? -11.663 -18.372 -18.769 1.00 87.38 81 GLY A O 1
ATOM 608 N N . PRO A 1 82 ? -12.655 -19.622 -20.359 1.00 89.12 82 PRO A N 1
ATOM 609 C CA . PRO A 1 82 ? -13.548 -18.554 -20.815 1.00 89.12 82 PRO A CA 1
ATOM 610 C C . PRO A 1 82 ? -14.447 -17.994 -19.708 1.00 89.12 82 PRO A C 1
ATOM 612 O O . PRO A 1 82 ? -14.692 -16.789 -19.662 1.00 89.12 82 PRO A O 1
ATOM 615 N N . ARG A 1 83 ? -14.932 -18.846 -18.797 1.00 88.56 83 ARG A N 1
ATOM 616 C CA . ARG A 1 83 ? -15.873 -18.451 -17.740 1.00 88.56 83 ARG A CA 1
ATOM 617 C C . ARG A 1 83 ? -15.144 -17.772 -16.596 1.00 88.56 83 ARG A C 1
ATOM 619 O O . ARG A 1 83 ? -15.593 -16.732 -16.118 1.00 88.56 83 ARG A O 1
ATOM 626 N N . PHE A 1 84 ? -13.992 -18.316 -16.203 1.00 88.00 84 PHE A N 1
ATOM 627 C CA . PHE A 1 84 ? -13.116 -17.651 -15.244 1.00 88.00 84 PHE A CA 1
ATOM 628 C C . PHE A 1 84 ? -12.686 -16.267 -15.752 1.00 88.00 84 PHE A C 1
ATOM 630 O O . PHE A 1 84 ? -12.776 -15.285 -15.017 1.00 88.00 84 PHE A O 1
ATOM 637 N N . ASN A 1 85 ? -12.288 -16.161 -17.025 1.00 90.62 85 ASN A N 1
ATOM 638 C CA . ASN A 1 85 ? -11.883 -14.891 -17.622 1.00 90.62 85 ASN A CA 1
ATOM 639 C C . ASN A 1 85 ? -13.051 -13.897 -17.710 1.00 90.62 85 ASN A C 1
ATOM 641 O O . ASN A 1 85 ? -12.868 -12.709 -17.454 1.00 90.62 85 ASN A O 1
ATOM 645 N N . TRP A 1 86 ? -14.272 -14.358 -17.994 1.00 91.88 86 TRP A N 1
ATOM 646 C CA . TRP A 1 86 ? -15.450 -13.491 -17.961 1.00 91.88 86 TRP A CA 1
ATOM 647 C C . TRP A 1 86 ? -15.666 -12.877 -16.570 1.00 91.88 86 TRP A C 1
ATOM 649 O O . TRP A 1 86 ? -15.798 -11.659 -16.463 1.00 91.88 86 TRP A O 1
ATOM 659 N N . VAL A 1 87 ? -15.612 -13.683 -15.500 1.00 90.88 87 VAL A N 1
ATOM 660 C CA . VAL A 1 87 ? -15.700 -13.179 -14.114 1.00 90.88 87 VAL A CA 1
ATOM 661 C C . VAL A 1 87 ? -14.550 -12.220 -13.811 1.00 90.88 87 VAL A C 1
ATOM 663 O O . VAL A 1 87 ? -14.758 -11.149 -13.239 1.00 90.88 87 VAL A O 1
ATOM 666 N N . TYR A 1 88 ? -13.334 -12.572 -14.219 1.00 89.88 88 TYR A N 1
ATOM 667 C CA . TYR A 1 88 ? -12.160 -11.744 -13.983 1.00 89.88 88 TYR A CA 1
ATOM 668 C C . TYR A 1 88 ? -12.276 -10.370 -14.660 1.00 89.88 88 TYR A C 1
ATOM 670 O O . TYR A 1 88 ? -12.103 -9.342 -14.012 1.00 89.88 88 TYR A O 1
ATOM 678 N N . SER A 1 89 ? -12.612 -10.337 -15.947 1.00 92.69 89 SER A N 1
ATOM 679 C CA . SER A 1 89 ? -12.657 -9.112 -16.753 1.00 92.69 89 SER A CA 1
ATOM 680 C C . SER A 1 89 ? -13.879 -8.234 -16.481 1.00 92.69 89 SER A C 1
ATOM 682 O O . SER A 1 89 ? -13.761 -7.015 -16.554 1.00 92.69 89 SER A O 1
ATOM 684 N N . ASN A 1 90 ? -15.030 -8.819 -16.138 1.00 94.06 90 ASN A N 1
ATOM 685 C CA . ASN A 1 90 ? -16.278 -8.065 -15.966 1.00 94.06 90 ASN A CA 1
ATOM 686 C C . ASN A 1 90 ? -16.599 -7.742 -14.505 1.00 94.06 90 ASN A C 1
ATOM 688 O O . ASN A 1 90 ? -17.333 -6.795 -14.242 1.00 94.06 90 ASN A O 1
ATOM 692 N N . ILE A 1 91 ? -16.069 -8.512 -13.551 1.00 91.94 91 ILE A N 1
ATOM 693 C CA . ILE A 1 91 ? -16.356 -8.319 -12.125 1.00 91.94 91 ILE A CA 1
ATOM 694 C C . ILE A 1 91 ? -15.087 -7.890 -11.397 1.00 91.94 91 ILE A C 1
ATOM 696 O O . ILE A 1 91 ? -15.021 -6.780 -10.873 1.00 91.94 91 ILE A O 1
ATOM 700 N N . TYR A 1 92 ? -14.059 -8.739 -11.374 1.00 91.25 92 TYR A N 1
ATOM 701 C CA . TYR A 1 92 ? -12.871 -8.483 -10.556 1.00 91.25 92 TYR A CA 1
ATOM 702 C C . TYR A 1 92 ? -12.089 -7.241 -11.014 1.00 91.25 92 TYR A C 1
ATOM 704 O O . TYR A 1 92 ? -11.796 -6.365 -10.200 1.00 91.25 92 TYR A O 1
ATOM 712 N N . GLY A 1 93 ? -11.798 -7.131 -12.313 1.00 94.12 93 GLY A N 1
ATOM 713 C CA . GLY A 1 93 ? -11.036 -6.025 -12.895 1.00 94.12 93 GLY A CA 1
ATOM 714 C C . GLY A 1 93 ? -11.668 -4.650 -12.634 1.00 94.12 93 GLY A C 1
ATOM 715 O O . GLY A 1 93 ? -10.998 -3.785 -12.063 1.00 94.12 93 GLY A O 1
ATOM 716 N N . PRO A 1 94 ? -12.954 -4.431 -12.968 1.00 95.38 94 PRO A N 1
ATOM 717 C CA . PRO A 1 94 ? -13.633 -3.160 -12.712 1.00 95.38 94 PRO A CA 1
ATOM 718 C C . PRO A 1 94 ? -13.763 -2.816 -11.222 1.00 95.38 94 PRO A C 1
ATOM 720 O O . PRO A 1 94 ? -13.576 -1.659 -10.834 1.00 95.38 94 PRO A O 1
ATOM 723 N N . LEU A 1 95 ? -14.029 -3.803 -10.355 1.00 93.69 95 LEU A N 1
ATOM 724 C CA . LEU A 1 95 ? -14.069 -3.585 -8.903 1.00 93.69 95 LEU A CA 1
ATOM 725 C C . LEU A 1 95 ? -12.701 -3.162 -8.354 1.00 93.69 95 LEU A C 1
ATOM 727 O O . LEU A 1 95 ? -12.622 -2.231 -7.552 1.00 93.69 95 LEU A O 1
ATOM 731 N N . GLN A 1 96 ? -11.615 -3.787 -8.816 1.00 94.62 96 GLN A N 1
ATOM 732 C CA . GLN A 1 96 ? -10.258 -3.399 -8.437 1.00 94.62 96 GLN A CA 1
ATOM 733 C C . GLN A 1 96 ? -9.945 -1.965 -8.888 1.00 94.62 96 GLN A C 1
ATOM 735 O O . GLN A 1 96 ? -9.445 -1.166 -8.094 1.00 94.62 96 GLN A O 1
ATOM 740 N N . GLN A 1 97 ? -10.286 -1.609 -10.129 1.00 95.88 97 GLN A N 1
ATOM 741 C CA . GLN A 1 97 ? -10.103 -0.249 -10.648 1.00 95.88 97 GLN A CA 1
ATOM 742 C C . GLN A 1 97 ? -10.919 0.786 -9.865 1.00 95.88 97 GLN A C 1
ATOM 744 O O . GLN A 1 97 ? -10.423 1.879 -9.609 1.00 95.88 97 GLN A O 1
ATOM 749 N N . SER A 1 98 ? -12.125 0.433 -9.412 1.00 96.31 98 SER A N 1
ATOM 750 C CA . SER A 1 98 ? -12.968 1.312 -8.592 1.00 96.31 98 SER A CA 1
ATOM 751 C C . SER A 1 98 ? -12.298 1.663 -7.261 1.00 96.31 98 SER A C 1
ATOM 753 O O . SER A 1 98 ? -12.284 2.825 -6.858 1.00 96.31 98 SER A O 1
ATOM 755 N N . VAL A 1 99 ? -11.674 0.683 -6.597 1.00 96.31 99 VAL A N 1
ATOM 756 C CA . VAL A 1 99 ? -10.907 0.925 -5.362 1.00 96.31 99 VAL A CA 1
ATOM 757 C C . VAL A 1 99 ? -9.719 1.854 -5.629 1.00 96.31 99 VAL A C 1
ATOM 759 O O . VAL A 1 99 ? -9.491 2.786 -4.857 1.00 96.31 99 VAL A O 1
ATOM 762 N N . PHE A 1 100 ? -8.993 1.655 -6.734 1.00 92.25 100 PHE A N 1
ATOM 763 C CA . PHE A 1 100 ? -7.897 2.550 -7.122 1.00 92.25 100 PHE A CA 1
ATOM 764 C C . PHE A 1 100 ? -8.375 3.962 -7.475 1.00 92.25 100 PHE A C 1
ATOM 766 O O . PHE A 1 100 ? -7.715 4.928 -7.096 1.00 92.25 100 PHE A O 1
ATOM 773 N N . ALA A 1 101 ? -9.525 4.102 -8.136 1.00 96.56 101 ALA A N 1
ATOM 774 C CA . ALA A 1 101 ? -10.120 5.398 -8.445 1.00 96.56 101 ALA A CA 1
ATOM 775 C C . ALA A 1 101 ? -10.494 6.162 -7.165 1.00 96.56 101 ALA A C 1
ATOM 777 O O . ALA A 1 101 ? -10.149 7.337 -7.024 1.00 96.56 101 ALA A O 1
ATOM 778 N N . PHE A 1 102 ? -11.115 5.489 -6.188 1.00 96.25 102 PHE A N 1
ATOM 779 C CA . PHE A 1 102 ? -11.389 6.090 -4.880 1.00 96.25 102 PHE A CA 1
ATOM 780 C C . PHE A 1 102 ? -10.106 6.466 -4.139 1.00 96.25 102 PHE A C 1
ATOM 782 O O . PHE A 1 102 ? -10.026 7.557 -3.579 1.00 96.25 102 PHE A O 1
ATOM 789 N N . LEU A 1 103 ? -9.085 5.606 -4.160 1.00 95.94 103 LEU A N 1
ATOM 790 C CA . LEU A 1 103 ? -7.793 5.907 -3.546 1.00 95.94 103 LEU A CA 1
ATOM 791 C C . LEU A 1 103 ? -7.157 7.154 -4.176 1.00 95.94 103 LEU A C 1
ATOM 793 O O . LEU A 1 103 ? -6.721 8.042 -3.448 1.00 95.94 103 LEU A O 1
ATOM 797 N N . ALA A 1 104 ? -7.148 7.250 -5.508 1.00 94.56 104 ALA A N 1
ATOM 798 C CA . ALA A 1 104 ? -6.632 8.412 -6.225 1.00 94.56 104 ALA A CA 1
ATOM 799 C C . ALA A 1 104 ? -7.389 9.691 -5.839 1.00 94.56 104 ALA A C 1
ATOM 801 O O . ALA A 1 104 ? -6.766 10.703 -5.519 1.00 94.56 104 ALA A O 1
ATOM 802 N N . PHE A 1 105 ? -8.723 9.628 -5.780 1.00 95.38 105 PHE A N 1
ATOM 803 C CA . PHE A 1 105 ? -9.553 10.742 -5.327 1.00 95.38 105 PHE A CA 1
ATOM 804 C C . PHE A 1 105 ? -9.241 11.152 -3.878 1.00 95.38 105 PHE A C 1
ATOM 806 O O . PHE A 1 105 ? -9.079 12.340 -3.591 1.00 95.38 105 PHE A O 1
ATOM 813 N N . PHE A 1 106 ? -9.099 10.194 -2.956 1.00 94.56 106 PHE A N 1
ATOM 814 C CA . PHE A 1 106 ? -8.762 10.483 -1.561 1.00 94.56 106 PHE A CA 1
ATOM 815 C C . PHE A 1 106 ? -7.356 11.060 -1.397 1.00 94.56 106 PHE A C 1
ATOM 817 O O . PHE A 1 106 ? -7.183 11.992 -0.611 1.00 94.56 106 PHE A O 1
ATOM 824 N N . ILE A 1 107 ? -6.370 10.562 -2.147 1.00 93.25 107 ILE A N 1
ATOM 825 C CA . ILE A 1 107 ? -5.010 11.113 -2.158 1.00 93.25 107 ILE A CA 1
ATOM 826 C C . ILE A 1 107 ? -5.038 12.546 -2.688 1.00 93.25 107 ILE A C 1
ATOM 828 O O . ILE A 1 107 ? -4.490 13.433 -2.040 1.00 93.25 107 ILE A O 1
ATOM 832 N N . ALA A 1 108 ? -5.723 12.799 -3.806 1.00 92.44 108 ALA A N 1
ATOM 833 C CA . ALA A 1 108 ? -5.859 14.142 -4.361 1.00 92.44 108 ALA A CA 1
ATOM 834 C C . ALA A 1 108 ? -6.547 15.101 -3.371 1.00 92.44 108 ALA A C 1
ATOM 836 O O . ALA A 1 108 ? -6.072 16.212 -3.148 1.00 92.44 108 ALA A O 1
ATOM 837 N N . SER A 1 109 ? -7.617 14.656 -2.705 1.00 93.50 109 SER A N 1
ATOM 838 C CA . SER A 1 109 ? -8.319 15.432 -1.674 1.00 93.50 109 SER A CA 1
ATOM 839 C C . SER A 1 109 ? -7.446 15.706 -0.441 1.00 93.50 109 SER A C 1
ATOM 841 O O . SER A 1 109 ? -7.449 16.811 0.109 1.00 93.50 109 SER A O 1
ATOM 843 N N . ALA A 1 110 ? -6.673 14.717 0.011 1.00 90.25 110 ALA A N 1
ATOM 844 C CA . ALA A 1 110 ? -5.725 14.882 1.108 1.00 90.25 110 ALA A CA 1
ATOM 845 C C . ALA A 1 110 ? -4.593 15.848 0.731 1.00 90.25 110 ALA A C 1
ATOM 847 O O . ALA A 1 110 ? -4.309 16.760 1.502 1.00 90.25 110 ALA A O 1
ATOM 848 N N . ALA A 1 111 ? -4.018 15.706 -0.465 1.00 87.69 111 ALA A N 1
ATOM 849 C CA . ALA A 1 111 ? -2.979 16.587 -0.987 1.00 87.69 111 ALA A CA 1
ATOM 850 C C . ALA A 1 111 ? -3.482 18.029 -1.138 1.00 87.69 111 ALA A C 1
ATOM 852 O O . ALA A 1 111 ? -2.817 18.952 -0.681 1.00 87.69 111 ALA A O 1
ATOM 853 N N . TYR A 1 112 ? -4.689 18.233 -1.678 1.00 87.25 112 TYR A N 1
ATOM 854 C CA . TYR A 1 112 ? -5.304 19.561 -1.763 1.00 87.25 112 TYR A CA 1
ATOM 855 C C . TYR A 1 112 ? -5.455 20.206 -0.380 1.00 87.25 112 TYR A C 1
ATOM 857 O O . TYR A 1 112 ? -5.088 21.364 -0.187 1.00 87.25 112 TYR A O 1
ATOM 865 N N . ARG A 1 113 ? -5.950 19.455 0.614 1.00 86.19 113 ARG A N 1
ATOM 866 C CA . ARG A 1 113 ? -6.056 19.951 1.997 1.00 86.19 113 ARG A CA 1
ATOM 867 C C . ARG A 1 113 ? -4.685 20.246 2.613 1.00 86.19 113 ARG A C 1
ATOM 869 O O . ARG A 1 113 ? -4.554 21.259 3.293 1.00 86.19 113 ARG A O 1
ATOM 876 N N . ALA A 1 114 ? -3.684 19.407 2.351 1.00 83.44 114 ALA A N 1
ATOM 877 C CA . ALA A 1 114 ? -2.319 19.583 2.841 1.00 83.44 114 ALA A CA 1
ATOM 878 C C . ALA A 1 114 ? -1.621 20.803 2.216 1.00 83.44 114 ALA A C 1
ATOM 880 O O . ALA A 1 114 ? -0.970 21.551 2.933 1.00 83.44 114 ALA A O 1
ATOM 881 N N . PHE A 1 115 ? -1.811 21.062 0.918 1.00 81.62 115 PHE A N 1
ATOM 882 C CA . PHE A 1 115 ? -1.272 22.252 0.247 1.00 81.62 115 PHE A CA 1
ATOM 883 C C . PHE A 1 115 ? -2.051 23.535 0.560 1.00 81.62 115 PHE A C 1
ATOM 885 O O . PHE A 1 115 ? -1.494 24.627 0.484 1.00 81.62 115 PHE A O 1
ATOM 892 N N . ARG A 1 116 ? -3.330 23.429 0.944 1.00 76.50 116 ARG A N 1
ATOM 893 C CA . ARG A 1 116 ? -4.130 24.575 1.406 1.00 76.50 116 ARG A CA 1
ATOM 894 C C . ARG A 1 116 ? -3.725 25.052 2.803 1.00 76.50 116 ARG A C 1
ATOM 896 O O . ARG A 1 116 ? -3.922 26.230 3.113 1.00 76.50 116 ARG A O 1
ATOM 903 N N . ALA A 1 117 ? -3.190 24.176 3.653 1.00 67.69 117 ALA A N 1
ATOM 904 C CA . ALA A 1 117 ? -2.588 24.594 4.911 1.00 67.69 117 ALA A CA 1
ATOM 905 C C . ALA A 1 117 ? -1.389 25.493 4.571 1.00 67.69 117 ALA A C 1
ATOM 907 O O . ALA A 1 117 ? -0.414 25.027 3.995 1.00 67.69 117 ALA A O 1
ATOM 908 N N . ARG A 1 118 ? -1.495 26.801 4.843 1.00 73.69 118 ARG A N 1
ATOM 909 C CA . ARG A 1 118 ? -0.485 27.823 4.508 1.00 73.69 118 ARG A CA 1
ATOM 910 C C . ARG A 1 118 ? 0.771 27.682 5.375 1.00 73.69 118 ARG A C 1
ATOM 912 O O . ARG A 1 118 ? 1.104 28.583 6.139 1.00 73.69 118 ARG A O 1
ATOM 919 N N . THR A 1 119 ? 1.434 26.538 5.298 1.00 87.31 119 THR A N 1
ATOM 920 C CA . THR A 1 119 ? 2.673 26.268 6.019 1.00 87.31 119 THR A CA 1
ATOM 921 C C . THR A 1 119 ? 3.868 26.417 5.084 1.00 87.31 119 THR A C 1
ATOM 923 O O . THR A 1 119 ? 3.751 26.331 3.852 1.00 87.31 119 THR A O 1
ATOM 926 N N . MET A 1 120 ? 5.034 26.679 5.672 1.00 86.25 120 MET A N 1
ATOM 927 C CA . MET A 1 120 ? 6.268 26.820 4.904 1.00 86.25 120 MET A CA 1
ATOM 928 C C . MET A 1 120 ? 6.602 25.504 4.187 1.00 86.25 120 MET A C 1
ATOM 930 O O . MET A 1 120 ? 6.994 25.505 3.024 1.00 86.25 120 MET A O 1
ATOM 934 N N . GLU A 1 121 ? 6.345 24.369 4.836 1.00 88.56 121 GLU A N 1
ATOM 935 C CA . GLU A 1 121 ? 6.586 23.033 4.289 1.00 88.56 121 GLU A CA 1
ATOM 936 C C . GLU A 1 121 ? 5.691 22.745 3.077 1.00 88.56 121 GLU A C 1
ATOM 938 O O . GLU A 1 121 ? 6.174 22.261 2.053 1.00 88.56 121 GLU A O 1
ATOM 943 N N . ALA A 1 122 ? 4.400 23.084 3.156 1.00 86.19 122 ALA A N 1
ATOM 944 C CA . ALA A 1 122 ? 3.460 22.912 2.049 1.00 86.19 122 ALA A CA 1
ATOM 945 C C . ALA A 1 122 ? 3.870 23.731 0.815 1.00 86.19 122 ALA A C 1
ATOM 947 O O . ALA A 1 122 ? 3.766 23.252 -0.314 1.00 86.19 122 ALA A O 1
ATOM 948 N N . THR A 1 123 ? 4.395 24.938 1.033 1.00 87.81 123 THR A N 1
ATOM 949 C CA . THR A 1 123 ? 4.885 25.814 -0.040 1.00 87.81 123 THR A CA 1
ATOM 950 C C . THR A 1 123 ? 6.124 25.225 -0.714 1.00 87.81 123 THR A C 1
ATOM 952 O O . THR A 1 123 ? 6.193 25.183 -1.942 1.00 87.81 123 THR A O 1
ATOM 955 N N . VAL A 1 124 ? 7.076 24.703 0.069 1.00 89.56 124 VAL A N 1
ATOM 956 C CA . VAL A 1 124 ? 8.271 24.027 -0.467 1.00 89.56 124 VAL A CA 1
ATOM 957 C C . VAL A 1 124 ? 7.881 22.808 -1.306 1.00 89.56 124 VAL A C 1
ATOM 959 O O . VAL A 1 124 ? 8.394 22.634 -2.412 1.00 89.56 124 VAL A O 1
ATOM 962 N N . LEU A 1 125 ? 6.938 21.990 -0.827 1.00 88.94 125 LEU A N 1
ATOM 963 C CA . LEU A 1 125 ? 6.443 20.827 -1.568 1.00 88.94 125 LEU A CA 1
ATOM 964 C C . LEU A 1 125 ? 5.700 21.215 -2.854 1.00 88.94 125 LEU A C 1
ATOM 966 O O . LEU A 1 125 ? 5.840 20.531 -3.867 1.00 88.94 125 LEU A O 1
ATOM 970 N N . LEU A 1 126 ? 4.942 22.313 -2.837 1.00 88.94 126 LEU A N 1
ATOM 971 C CA . LEU A 1 126 ? 4.252 22.820 -4.020 1.00 88.94 126 LEU A CA 1
ATOM 972 C C . LEU A 1 126 ? 5.248 23.264 -5.098 1.00 88.94 126 LEU A C 1
ATOM 974 O O . LEU A 1 126 ? 5.108 22.879 -6.256 1.00 88.94 126 LEU A O 1
ATOM 978 N N . VAL A 1 127 ? 6.276 24.030 -4.719 1.00 90.50 127 VAL A N 1
ATOM 979 C CA . VAL A 1 127 ? 7.336 24.461 -5.645 1.00 90.50 127 VAL A CA 1
ATOM 980 C C . VAL A 1 127 ? 8.068 23.248 -6.218 1.00 90.50 127 VAL A C 1
ATOM 982 O O . VAL A 1 127 ? 8.237 23.152 -7.431 1.00 90.50 127 VAL A O 1
ATOM 985 N N . ALA A 1 128 ? 8.428 22.284 -5.368 1.00 90.56 128 ALA A N 1
ATOM 986 C CA . ALA A 1 128 ? 9.013 21.011 -5.782 1.00 90.56 128 ALA A CA 1
ATOM 987 C C . ALA A 1 128 ? 8.145 20.275 -6.821 1.00 90.56 128 ALA A C 1
ATOM 989 O O . ALA A 1 128 ? 8.653 19.829 -7.850 1.00 90.56 128 ALA A O 1
ATOM 990 N N . ALA A 1 129 ? 6.832 20.187 -6.591 1.00 89.19 129 ALA A N 1
ATOM 991 C CA . ALA A 1 129 ? 5.900 19.550 -7.518 1.00 89.19 129 ALA A CA 1
ATOM 992 C C . ALA A 1 129 ? 5.811 20.291 -8.862 1.00 89.19 129 ALA A C 1
ATOM 994 O O . ALA A 1 129 ? 5.842 19.653 -9.913 1.00 89.19 129 ALA A O 1
ATOM 995 N N . VAL A 1 130 ? 5.750 21.626 -8.846 1.00 89.62 130 VAL A N 1
ATOM 996 C CA . VAL A 1 130 ? 5.731 22.449 -10.067 1.00 89.62 130 VAL A CA 1
ATOM 997 C C . VAL A 1 130 ? 7.011 22.260 -10.882 1.00 89.62 130 VAL A C 1
ATOM 999 O O . VAL A 1 130 ? 6.928 22.073 -12.094 1.00 89.62 130 VAL A O 1
ATOM 1002 N N . VAL A 1 131 ? 8.181 22.240 -10.234 1.00 90.88 131 VAL A N 1
ATOM 1003 C CA . VAL A 1 131 ? 9.470 22.001 -10.908 1.00 90.88 131 VAL A CA 1
ATOM 1004 C C . VAL A 1 131 ? 9.486 20.635 -11.594 1.00 90.88 131 VAL A C 1
ATOM 1006 O O . VAL A 1 131 ? 9.865 20.547 -12.757 1.00 90.88 131 VAL A O 1
ATOM 1009 N N . VAL A 1 132 ? 9.022 19.576 -10.922 1.00 91.31 132 VAL A N 1
ATOM 1010 C CA . VAL A 1 132 ? 8.966 18.231 -11.521 1.00 91.31 132 VAL A CA 1
ATOM 1011 C C . VAL A 1 132 ? 7.988 18.169 -12.694 1.00 91.31 132 VAL A C 1
ATOM 1013 O O . VAL A 1 132 ? 8.303 17.551 -13.713 1.00 91.31 132 VAL A O 1
ATOM 1016 N N . LEU A 1 133 ? 6.818 18.807 -12.578 1.00 91.81 133 LEU A N 1
ATOM 1017 C CA . LEU A 1 133 ? 5.818 18.832 -13.649 1.00 91.81 133 LEU A CA 1
ATOM 1018 C C . LEU A 1 133 ? 6.324 19.585 -14.885 1.00 91.81 133 LEU A C 1
ATOM 1020 O O . LEU A 1 133 ? 6.189 19.081 -15.997 1.00 91.81 133 LEU A O 1
ATOM 1024 N N . LEU A 1 134 ? 6.941 20.755 -14.702 1.00 90.69 134 LEU A N 1
ATOM 1025 C CA . LEU A 1 134 ? 7.504 21.540 -15.804 1.00 90.69 134 LEU A CA 1
ATOM 1026 C C . LEU A 1 134 ? 8.728 20.863 -16.432 1.00 90.69 134 LEU A C 1
ATOM 1028 O O . LEU A 1 134 ? 8.829 20.840 -17.660 1.00 90.69 134 LEU A O 1
ATOM 1032 N N . GLY A 1 135 ? 9.586 20.258 -15.605 1.00 87.62 135 GLY A N 1
ATOM 1033 C CA . GLY A 1 135 ? 10.766 19.499 -16.025 1.00 87.62 135 GLY A CA 1
ATOM 1034 C C . GLY A 1 135 ? 10.442 18.335 -16.956 1.00 87.62 135 GLY A C 1
ATOM 1035 O O . GLY A 1 135 ? 11.125 18.130 -17.953 1.00 87.62 135 GLY A O 1
ATOM 1036 N N . ASN A 1 136 ? 9.355 17.607 -16.681 1.00 85.38 136 ASN A N 1
ATOM 1037 C CA . ASN A 1 136 ? 8.934 16.482 -17.521 1.00 85.38 136 ASN A CA 1
ATOM 1038 C C . ASN A 1 136 ? 8.131 16.898 -18.768 1.00 85.38 136 ASN A C 1
ATOM 1040 O O . ASN A 1 136 ? 8.062 16.118 -19.715 1.00 85.38 136 ASN A O 1
ATOM 1044 N N . ALA A 1 137 ? 7.494 18.075 -18.772 1.00 87.38 137 ALA A N 1
ATOM 1045 C CA . ALA A 1 137 ? 6.547 18.461 -19.823 1.00 87.38 137 ALA A CA 1
ATOM 1046 C C . ALA A 1 137 ? 7.089 19.477 -20.841 1.00 87.38 137 ALA A C 1
ATOM 1048 O O . ALA A 1 137 ? 6.708 19.406 -22.008 1.00 87.38 137 ALA A O 1
ATOM 1049 N N . VAL A 1 138 ? 7.910 20.450 -20.421 1.00 84.56 138 VAL A N 1
ATOM 1050 C CA . VAL A 1 138 ? 8.255 21.608 -21.272 1.00 84.56 138 VAL A CA 1
ATOM 1051 C C . VAL A 1 138 ? 9.716 22.044 -21.139 1.00 84.56 138 VAL A C 1
ATOM 1053 O O . VAL A 1 138 ? 10.397 22.178 -22.152 1.00 84.56 138 VAL A O 1
ATOM 1056 N N . VAL A 1 139 ? 10.200 22.303 -19.916 1.00 84.00 139 VAL A N 1
ATOM 1057 C CA . VAL A 1 139 ? 11.520 22.913 -19.667 1.00 84.00 139 VAL A CA 1
ATOM 1058 C C . VAL A 1 139 ? 12.204 22.241 -18.488 1.00 84.00 139 VAL A C 1
ATOM 1060 O O . VAL A 1 139 ? 11.711 22.306 -17.365 1.00 84.00 139 VAL A O 1
ATOM 1063 N N . SER A 1 140 ? 13.388 21.690 -18.748 1.00 85.50 140 SER A N 1
ATOM 1064 C CA . SER A 1 140 ? 14.303 21.184 -17.726 1.00 85.50 140 SER A CA 1
ATOM 1065 C C . SER A 1 140 ? 15.146 22.328 -17.158 1.00 85.50 140 SER A C 1
ATOM 1067 O O . SER A 1 140 ? 15.743 23.106 -17.907 1.00 85.50 140 SER A O 1
ATOM 1069 N N . LEU A 1 141 ? 15.184 22.451 -15.831 1.00 86.12 141 LEU A N 1
ATOM 1070 C CA . LEU A 1 141 ? 15.984 23.461 -15.132 1.00 86.12 141 LEU A CA 1
ATOM 1071 C C . LEU A 1 141 ? 17.323 22.852 -14.688 1.00 86.12 141 LEU A C 1
ATOM 1073 O O . LEU A 1 141 ? 17.352 21.687 -14.294 1.00 86.12 141 LEU A O 1
ATOM 1077 N N . PRO A 1 142 ? 18.437 23.604 -14.691 1.00 86.19 142 PRO A N 1
ATOM 1078 C CA . PRO A 1 142 ? 19.698 23.111 -14.148 1.00 86.19 142 PRO A CA 1
ATOM 1079 C C . PRO A 1 142 ? 19.578 22.882 -12.634 1.00 86.19 142 PRO A C 1
ATOM 1081 O O . PRO A 1 142 ? 19.120 23.750 -11.891 1.00 86.19 142 PRO A O 1
ATOM 1084 N N . GLY A 1 143 ? 19.983 21.699 -12.181 1.00 85.25 143 GLY A N 1
ATOM 1085 C CA . GLY A 1 143 ? 19.962 21.276 -10.785 1.00 85.25 143 GLY A CA 1
ATOM 1086 C C . GLY A 1 143 ? 21.362 21.025 -10.206 1.00 85.25 143 GLY A C 1
ATOM 1087 O O . GLY A 1 143 ? 22.380 21.158 -10.895 1.00 85.25 143 GLY A O 1
ATOM 1088 N N . PRO A 1 144 ? 21.440 20.666 -8.911 1.00 85.88 144 PRO A N 1
ATOM 1089 C CA . PRO A 1 144 ? 22.706 20.412 -8.232 1.00 85.88 144 PRO A CA 1
ATOM 1090 C C . PRO A 1 144 ? 23.508 19.278 -8.884 1.00 85.88 144 PRO A C 1
ATOM 1092 O O . PRO A 1 144 ? 22.956 18.242 -9.255 1.00 85.88 144 PRO A O 1
ATOM 1095 N N . GLY A 1 145 ? 24.830 19.450 -8.980 1.00 79.50 145 GLY A N 1
ATOM 1096 C CA . GLY A 1 145 ? 25.738 18.400 -9.457 1.00 79.50 145 GLY A CA 1
ATOM 1097 C C . GLY A 1 145 ? 25.656 18.099 -10.958 1.00 79.50 145 GLY A C 1
ATOM 1098 O O . GLY A 1 145 ? 26.072 17.023 -11.374 1.00 79.50 145 GLY A O 1
ATOM 1099 N N . GLY A 1 146 ? 25.116 19.018 -11.767 1.00 77.25 146 GLY A N 1
ATOM 1100 C CA . GLY A 1 146 ? 25.012 18.864 -13.224 1.00 77.25 146 GLY A CA 1
ATOM 1101 C C . GLY A 1 146 ? 23.813 18.032 -13.693 1.00 77.25 146 GLY A C 1
ATOM 1102 O O . GLY A 1 146 ? 23.637 17.845 -14.893 1.00 77.25 146 GLY A O 1
ATOM 1103 N N . ALA A 1 147 ? 22.975 17.554 -12.769 1.00 82.88 147 ALA A N 1
ATOM 1104 C CA . ALA A 1 147 ? 21.698 16.927 -13.090 1.00 82.88 147 ALA A CA 1
ATOM 1105 C C . ALA A 1 147 ? 20.616 17.990 -13.335 1.00 82.88 147 ALA A C 1
ATOM 1107 O O . ALA A 1 147 ? 20.685 19.088 -12.792 1.00 82.88 147 ALA A O 1
ATOM 1108 N N . SER A 1 148 ? 19.575 17.654 -14.096 1.00 89.31 148 SER A N 1
ATOM 1109 C CA . SER A 1 148 ? 18.338 18.446 -14.151 1.00 89.31 148 SER A CA 1
ATOM 1110 C C . SER A 1 148 ? 17.690 18.552 -12.763 1.00 89.31 148 SER A C 1
ATOM 1112 O O . SER A 1 148 ? 17.734 17.580 -12.003 1.00 89.31 148 SER A O 1
ATOM 1114 N N . ALA A 1 149 ? 17.047 19.671 -12.437 1.00 88.69 149 ALA A N 1
ATOM 1115 C CA . ALA A 1 149 ? 16.418 19.915 -11.141 1.00 88.69 149 ALA A CA 1
ATOM 1116 C C . ALA A 1 149 ? 15.356 18.856 -10.799 1.00 88.69 149 ALA A C 1
ATOM 1118 O O . ALA A 1 149 ? 15.355 18.322 -9.689 1.00 88.69 149 ALA A O 1
ATOM 1119 N N . GLU A 1 150 ? 14.510 18.481 -11.762 1.00 89.88 150 GLU A N 1
ATOM 1120 C CA . GLU A 1 150 ? 13.530 17.402 -11.626 1.00 89.88 150 GLU A CA 1
ATOM 1121 C C . GLU A 1 150 ? 14.199 16.041 -11.408 1.00 89.88 150 GLU A C 1
ATOM 1123 O O . GLU A 1 150 ? 13.808 15.289 -10.515 1.00 89.88 150 GLU A O 1
ATOM 1128 N N . GLY A 1 151 ? 15.260 15.747 -12.164 1.00 88.06 151 GLY A N 1
ATOM 1129 C CA . GLY A 1 151 ? 16.028 14.512 -12.029 1.00 88.06 151 GLY A CA 1
ATOM 1130 C C . GLY A 1 151 ? 16.710 14.397 -10.667 1.00 88.06 151 GLY A C 1
ATOM 1131 O O . GLY A 1 151 ? 16.661 13.338 -10.044 1.00 88.06 151 GLY A O 1
ATOM 1132 N N . TRP A 1 152 ? 17.293 15.482 -10.153 1.00 90.56 152 TRP A N 1
ATOM 1133 C CA . TRP A 1 152 ? 17.869 15.512 -8.808 1.00 90.56 152 TRP A CA 1
ATOM 1134 C C . TRP A 1 152 ? 16.797 15.283 -7.738 1.00 90.56 152 TRP A C 1
ATOM 1136 O O . TRP A 1 152 ? 16.986 14.445 -6.858 1.00 90.56 152 TRP A O 1
ATOM 1146 N N . LEU A 1 153 ? 15.643 15.951 -7.852 1.00 90.94 153 LEU A N 1
ATOM 1147 C CA . LEU A 1 153 ? 14.543 15.831 -6.894 1.00 90.94 153 LEU A CA 1
ATOM 1148 C C . LEU A 1 153 ? 13.953 14.412 -6.854 1.00 90.94 153 LEU A C 1
ATOM 1150 O O . LEU A 1 153 ? 13.662 13.877 -5.782 1.00 90.94 153 LEU A O 1
ATOM 1154 N N . LEU A 1 154 ? 13.818 13.774 -8.016 1.00 89.81 154 LEU A N 1
ATOM 1155 C CA . LEU A 1 154 ? 13.319 12.406 -8.115 1.00 89.81 154 LEU A CA 1
ATOM 1156 C C . LEU A 1 154 ? 14.365 11.368 -7.691 1.00 89.81 154 LEU A C 1
ATOM 1158 O O . LEU A 1 154 ? 14.007 10.369 -7.077 1.00 89.81 154 LEU A O 1
ATOM 1162 N N . SER A 1 155 ? 15.650 11.585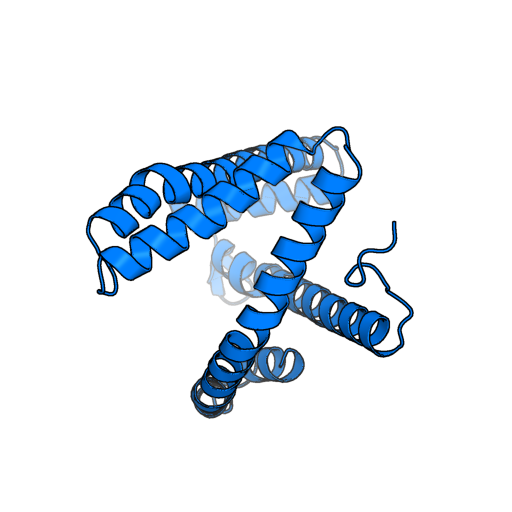 -7.978 1.00 88.44 155 SER A N 1
ATOM 1163 C CA . SER A 1 155 ? 16.701 10.591 -7.712 1.00 88.44 155 SER A CA 1
ATOM 1164 C C . SER A 1 155 ? 17.252 10.620 -6.288 1.00 88.44 155 SER A C 1
ATOM 1166 O O . SER A 1 155 ? 17.681 9.575 -5.796 1.00 88.44 155 SER A O 1
ATOM 1168 N N . VAL A 1 156 ? 17.236 11.775 -5.612 1.00 89.19 156 VAL A N 1
ATOM 1169 C CA . VAL A 1 156 ? 17.826 11.931 -4.273 1.00 89.19 156 VAL A CA 1
ATOM 1170 C C . VAL A 1 156 ? 16.747 11.993 -3.181 1.00 89.19 156 VAL A C 1
ATOM 1172 O O . VAL A 1 156 ? 16.564 10.978 -2.501 1.00 89.19 156 VAL A O 1
ATOM 1175 N N . PRO A 1 157 ? 15.995 13.098 -2.976 1.00 88.94 157 PRO A N 1
ATOM 1176 C CA . PRO A 1 157 ? 15.049 13.183 -1.866 1.00 88.94 157 PRO A CA 1
ATOM 1177 C C . PRO A 1 157 ? 13.834 12.263 -2.036 1.00 88.94 157 PRO A C 1
ATOM 1179 O O . PRO A 1 157 ? 13.426 11.633 -1.058 1.00 88.94 157 PRO A O 1
ATOM 1182 N N . ALA A 1 158 ? 13.281 12.109 -3.246 1.00 88.31 158 ALA A N 1
ATOM 1183 C CA . ALA A 1 158 ? 12.146 11.204 -3.448 1.00 88.31 158 ALA A CA 1
ATOM 1184 C C . ALA A 1 158 ? 12.537 9.731 -3.227 1.00 88.31 158 ALA A C 1
ATOM 1186 O O . ALA A 1 158 ? 11.841 9.008 -2.511 1.00 88.31 158 ALA A O 1
ATOM 1187 N N . MET A 1 159 ? 13.698 9.297 -3.735 1.00 87.69 159 MET A N 1
ATOM 1188 C CA . MET A 1 159 ? 14.212 7.947 -3.460 1.00 87.69 159 MET A CA 1
ATOM 1189 C C . MET A 1 159 ? 14.562 7.737 -1.984 1.00 87.69 159 MET A C 1
ATOM 1191 O O . MET A 1 159 ? 14.338 6.645 -1.457 1.00 87.69 159 MET A O 1
ATOM 1195 N N . ALA A 1 160 ? 15.091 8.752 -1.293 1.00 89.25 160 ALA A N 1
ATOM 1196 C CA . ALA A 1 160 ? 15.342 8.677 0.145 1.00 89.25 160 ALA A CA 1
ATOM 1197 C C . ALA A 1 160 ? 14.036 8.466 0.928 1.00 89.25 160 ALA A C 1
ATOM 1199 O O . ALA A 1 160 ? 13.965 7.566 1.769 1.00 89.25 160 ALA A O 1
ATOM 1200 N N . MET A 1 161 ? 12.979 9.218 0.595 1.00 89.56 161 MET A N 1
ATOM 1201 C CA . MET A 1 161 ? 11.647 9.041 1.179 1.00 89.56 161 MET A CA 1
ATOM 1202 C C . MET A 1 161 ? 11.089 7.642 0.895 1.00 89.56 161 MET A C 1
ATOM 1204 O O . MET A 1 161 ? 10.654 6.956 1.821 1.00 89.56 161 MET A O 1
ATOM 1208 N N . GLN A 1 162 ? 11.134 7.186 -0.360 1.00 84.62 162 GLN A N 1
ATOM 1209 C CA . GLN A 1 162 ? 10.624 5.869 -0.750 1.00 84.62 162 GLN A CA 1
ATOM 1210 C C . GLN A 1 162 ? 11.336 4.740 0.006 1.00 84.62 162 GLN A C 1
ATOM 1212 O O . GLN A 1 162 ? 10.689 3.804 0.481 1.00 84.62 162 GLN A O 1
ATOM 1217 N N . ARG A 1 163 ? 12.660 4.845 0.175 1.00 82.94 163 ARG A N 1
ATOM 1218 C CA . ARG A 1 163 ? 13.446 3.906 0.986 1.00 82.94 163 ARG A CA 1
ATOM 1219 C C . ARG A 1 163 ? 13.032 3.956 2.456 1.00 82.94 163 ARG A C 1
ATOM 1221 O O . ARG A 1 163 ? 12.820 2.901 3.047 1.00 82.94 163 ARG A O 1
ATOM 1228 N N . GLY A 1 164 ? 12.859 5.150 3.025 1.00 89.56 164 GLY A N 1
ATOM 1229 C CA . GLY A 1 164 ? 12.391 5.340 4.402 1.00 89.56 164 GLY A CA 1
ATOM 1230 C C . GLY A 1 164 ? 11.024 4.702 4.668 1.00 89.56 164 GLY A C 1
ATOM 1231 O O . GLY A 1 164 ? 10.873 3.940 5.621 1.00 89.56 164 GLY A O 1
ATOM 1232 N N . ILE A 1 165 ? 10.047 4.930 3.785 1.00 88.25 165 ILE A N 1
ATOM 1233 C CA . ILE A 1 165 ? 8.725 4.282 3.849 1.00 88.25 165 ILE A CA 1
ATOM 1234 C C . ILE A 1 165 ? 8.871 2.764 3.727 1.00 88.25 165 ILE A C 1
ATOM 1236 O O . ILE A 1 165 ? 8.264 2.021 4.500 1.00 88.25 165 ILE A O 1
ATOM 1240 N N . GLY A 1 166 ? 9.716 2.304 2.799 1.00 84.94 166 GLY A N 1
ATOM 1241 C CA . GLY A 1 166 ? 10.046 0.893 2.636 1.00 84.94 166 GLY A CA 1
ATOM 1242 C C . GLY A 1 166 ? 10.502 0.253 3.946 1.00 84.94 166 GLY A C 1
ATOM 1243 O O . GLY A 1 166 ? 9.971 -0.793 4.312 1.00 84.94 166 GLY A O 1
ATOM 1244 N N . PHE A 1 167 ? 11.404 0.908 4.688 1.00 83.31 167 PHE A N 1
ATOM 1245 C CA . PHE A 1 167 ? 11.851 0.475 6.018 1.00 83.31 167 PHE A CA 1
ATOM 1246 C C . PHE A 1 167 ? 10.747 0.531 7.083 1.00 83.31 167 PHE A C 1
ATOM 1248 O O . PHE A 1 167 ? 10.652 -0.376 7.910 1.00 83.31 167 PHE A O 1
ATOM 1255 N N . GLY A 1 168 ? 9.892 1.553 7.061 1.00 90.00 168 GLY A N 1
ATOM 1256 C CA . GLY A 1 168 ? 8.770 1.664 7.995 1.00 90.00 168 GLY A CA 1
ATOM 1257 C C . GLY A 1 168 ? 7.774 0.511 7.848 1.00 90.00 168 GLY A C 1
ATOM 1258 O O . GLY A 1 168 ? 7.437 -0.154 8.826 1.00 90.00 168 GLY A O 1
ATOM 1259 N N . VAL A 1 169 ? 7.359 0.215 6.613 1.00 87.12 169 VAL A N 1
ATOM 1260 C CA . VAL A 1 169 ? 6.436 -0.893 6.306 1.00 87.12 169 VAL A CA 1
ATOM 1261 C C . VAL A 1 169 ? 7.060 -2.237 6.677 1.00 87.12 169 VAL A C 1
ATOM 1263 O O . VAL A 1 169 ? 6.445 -3.063 7.346 1.00 87.12 169 VAL A O 1
ATOM 1266 N N . ALA A 1 170 ? 8.313 -2.425 6.282 1.00 83.38 170 ALA A N 1
ATOM 1267 C CA . ALA A 1 170 ? 9.162 -3.549 6.634 1.00 83.38 170 ALA A CA 1
ATOM 1268 C C . ALA A 1 170 ? 9.168 -3.866 8.139 1.00 83.38 170 ALA A C 1
ATOM 1270 O O . ALA A 1 170 ? 8.863 -4.991 8.546 1.00 83.38 170 ALA A O 1
ATOM 1271 N N . LEU A 1 171 ? 9.508 -2.872 8.962 1.00 89.75 171 LEU A N 1
ATOM 1272 C CA . LEU A 1 171 ? 9.551 -3.006 10.416 1.00 89.75 171 LEU A CA 1
ATOM 1273 C C . LEU A 1 171 ? 8.153 -3.212 11.002 1.00 89.75 171 LEU A C 1
ATOM 1275 O O . LEU A 1 171 ? 7.998 -4.047 11.889 1.00 89.75 171 LEU A O 1
ATOM 1279 N N . GLY A 1 172 ? 7.136 -2.531 10.468 1.00 90.12 172 GLY A N 1
ATOM 1280 C CA . GLY A 1 172 ? 5.742 -2.711 10.874 1.00 90.12 172 GLY A CA 1
ATOM 1281 C C . GLY A 1 172 ? 5.258 -4.150 10.684 1.00 90.12 172 GLY A C 1
ATOM 1282 O O . GLY A 1 172 ? 4.684 -4.735 11.601 1.00 90.12 172 GLY A O 1
ATOM 1283 N N . ILE A 1 173 ? 5.565 -4.766 9.538 1.00 87.81 173 ILE A N 1
ATOM 1284 C CA . ILE A 1 173 ? 5.228 -6.172 9.269 1.00 87.81 173 ILE A CA 1
ATOM 1285 C C . ILE A 1 173 ? 5.977 -7.109 10.226 1.00 87.81 173 ILE A C 1
ATOM 1287 O O . ILE A 1 173 ? 5.388 -8.071 10.725 1.00 87.81 173 ILE A O 1
ATOM 1291 N N . MET A 1 174 ? 7.256 -6.844 10.520 1.00 88.44 174 MET A N 1
ATOM 1292 C CA . MET A 1 174 ? 8.014 -7.658 11.480 1.00 88.44 174 MET A CA 1
ATOM 1293 C C . MET A 1 174 ? 7.450 -7.540 12.897 1.00 88.44 174 MET A C 1
ATOM 1295 O O . MET A 1 174 ? 7.222 -8.563 13.540 1.00 88.44 174 MET A O 1
ATOM 1299 N N . ALA A 1 175 ? 7.160 -6.323 13.359 1.00 91.69 175 ALA A N 1
ATOM 1300 C CA . ALA A 1 175 ? 6.549 -6.086 14.663 1.00 91.69 175 ALA A CA 1
ATOM 1301 C C . ALA A 1 175 ? 5.197 -6.804 14.786 1.00 91.69 175 ALA A C 1
ATOM 1303 O O . ALA A 1 175 ? 4.954 -7.499 15.772 1.00 91.69 175 ALA A O 1
ATOM 1304 N N . GLN A 1 176 ? 4.356 -6.720 13.752 1.00 90.12 176 GLN A N 1
ATOM 1305 C CA . GLN A 1 176 ? 3.082 -7.433 13.699 1.00 90.12 176 GLN A CA 1
ATOM 1306 C C . GLN A 1 176 ? 3.270 -8.954 13.754 1.00 90.12 176 GLN A C 1
ATOM 1308 O O . GLN A 1 176 ? 2.584 -9.647 14.500 1.00 90.12 176 GLN A O 1
ATOM 1313 N N . SER A 1 177 ? 4.246 -9.483 13.014 1.00 86.56 177 SER A N 1
ATOM 1314 C CA . SER A 1 177 ? 4.549 -10.918 13.009 1.00 86.56 177 SER A CA 1
ATOM 1315 C C . SER A 1 177 ? 4.977 -11.409 14.396 1.00 86.56 177 SER A C 1
ATOM 1317 O O . SER A 1 177 ? 4.508 -12.448 14.851 1.00 86.56 177 SER A O 1
ATOM 1319 N N . VAL A 1 178 ? 5.814 -10.642 15.105 1.00 91.31 178 VAL A N 1
ATOM 1320 C CA . VAL A 1 178 ? 6.238 -10.961 16.479 1.00 91.31 178 VAL A CA 1
ATOM 1321 C C . VAL A 1 178 ? 5.052 -10.945 17.443 1.00 91.31 178 VAL A C 1
ATOM 1323 O O . VAL A 1 178 ? 4.906 -11.873 18.236 1.00 91.31 178 VAL A O 1
ATOM 1326 N N . ARG A 1 179 ? 4.166 -9.944 17.353 1.00 88.12 179 ARG A N 1
ATOM 1327 C CA . ARG A 1 179 ? 2.956 -9.864 18.194 1.00 88.12 179 ARG A CA 1
ATOM 1328 C C . ARG A 1 179 ? 2.032 -11.065 17.994 1.00 88.12 179 ARG A C 1
ATOM 1330 O O . ARG A 1 179 ?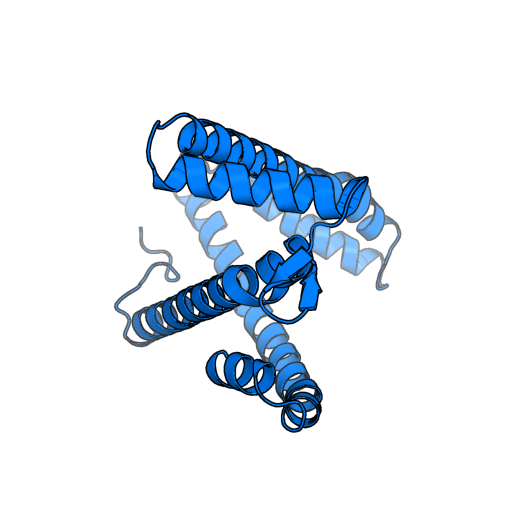 1.476 -11.569 18.970 1.00 88.12 179 ARG A O 1
ATOM 1337 N N . ILE A 1 180 ? 1.906 -11.545 16.757 1.00 86.31 180 ILE A N 1
ATOM 1338 C CA . ILE A 1 180 ? 1.148 -12.759 16.433 1.00 86.31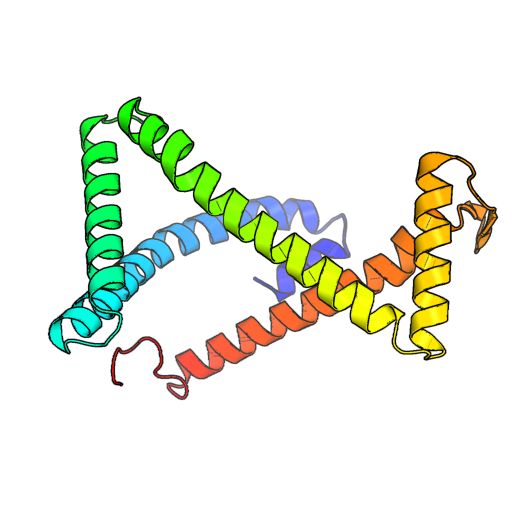 180 ILE A CA 1
ATOM 1339 C C . ILE A 1 180 ? 1.830 -13.997 17.032 1.00 86.31 180 ILE A C 1
ATOM 1341 O O . ILE A 1 180 ? 1.169 -14.781 17.708 1.00 86.31 180 ILE A O 1
ATOM 1345 N N . LEU A 1 181 ? 3.144 -14.162 16.837 1.00 87.50 181 LEU A N 1
ATOM 1346 C CA . LEU A 1 181 ? 3.899 -15.321 17.342 1.00 87.50 181 LEU A CA 1
ATOM 1347 C C . LEU A 1 181 ? 3.908 -15.406 18.873 1.00 87.50 181 LEU A C 1
ATOM 1349 O O . LEU A 1 181 ? 3.799 -16.494 19.429 1.00 87.50 181 LEU A O 1
ATOM 1353 N N . MET A 1 182 ? 3.993 -14.263 19.554 1.00 90.75 182 MET A N 1
ATOM 1354 C CA . MET A 1 182 ? 3.913 -14.176 21.015 1.00 90.75 182 MET A CA 1
ATOM 1355 C C . MET A 1 182 ? 2.474 -14.292 21.548 1.00 90.75 182 MET A C 1
ATOM 1357 O O . MET A 1 182 ? 2.261 -14.232 22.756 1.00 90.75 182 MET A O 1
ATOM 1361 N N . GLY A 1 183 ? 1.467 -14.427 20.677 1.00 84.19 183 GLY A N 1
ATOM 1362 C CA . GLY A 1 183 ? 0.060 -14.553 21.072 1.00 84.19 183 GLY A CA 1
ATOM 1363 C C . GLY A 1 183 ? -0.560 -13.281 21.663 1.00 84.19 183 GLY A C 1
ATOM 1364 O O . GLY A 1 183 ? -1.677 -13.325 22.190 1.00 84.19 183 GLY A O 1
ATOM 1365 N N . LEU A 1 184 ? 0.140 -12.146 21.566 1.00 85.94 184 LEU A N 1
ATOM 1366 C CA . LEU A 1 184 ? -0.345 -10.831 21.993 1.00 85.94 184 LEU A CA 1
ATOM 1367 C C . LEU A 1 184 ? -1.468 -10.333 21.079 1.00 85.94 184 LEU A C 1
ATOM 1369 O O . LEU A 1 184 ? -2.336 -9.577 21.508 1.00 85.94 184 LEU A O 1
ATOM 1373 N N . GLU A 1 185 ? -1.477 -10.781 19.825 1.00 79.81 185 GLU A N 1
ATOM 1374 C CA . GLU A 1 185 ? -2.458 -10.378 18.830 1.00 79.81 185 GLU A CA 1
ATOM 1375 C C . GLU A 1 185 ? -3.304 -11.565 18.372 1.00 79.81 185 GLU A C 1
ATOM 1377 O O . GLU A 1 185 ? -2.870 -12.436 17.622 1.00 79.81 185 GLU A O 1
ATOM 1382 N N . ARG A 1 186 ? -4.552 -11.598 18.849 1.00 69.00 186 ARG A N 1
ATOM 1383 C CA . ARG A 1 186 ? -5.490 -12.718 18.657 1.00 69.00 186 ARG A CA 1
ATOM 1384 C C . ARG A 1 186 ? -6.449 -12.518 17.482 1.00 69.00 186 ARG A C 1
ATOM 1386 O O . ARG A 1 186 ? -7.371 -13.311 17.306 1.00 69.00 186 ARG A O 1
ATOM 1393 N N . SER A 1 187 ? -6.225 -11.483 16.669 1.00 58.34 187 SER A N 1
ATOM 1394 C CA . SER A 1 187 ? -7.148 -11.030 15.613 1.00 58.34 187 SER A CA 1
ATOM 1395 C C . SER A 1 187 ? -7.479 -12.121 14.575 1.00 58.34 187 SER A C 1
ATOM 1397 O O . SER A 1 187 ? -8.566 -12.141 14.007 1.00 58.34 187 SER A O 1
ATOM 1399 N N . PHE A 1 188 ? -6.589 -13.103 14.384 1.00 54.31 188 PHE A N 1
ATOM 1400 C CA . PHE A 1 188 ? -6.791 -14.230 13.461 1.00 54.31 188 PHE A CA 1
ATOM 1401 C C . PHE A 1 188 ? -7.565 -15.426 14.053 1.00 54.31 188 PHE A C 1
ATOM 1403 O O . PHE A 1 188 ? -7.939 -16.334 13.313 1.00 54.31 188 PHE A O 1
ATOM 1410 N N . VAL A 1 189 ? -7.825 -15.457 15.367 1.00 54.88 189 VAL A N 1
ATOM 1411 C CA . VAL A 1 189 ? -8.412 -16.624 16.066 1.00 54.88 189 VAL A CA 1
ATOM 1412 C C . VAL A 1 189 ? -9.945 -16.546 16.179 1.00 54.88 189 VAL A C 1
ATOM 1414 O O . VAL A 1 189 ? -10.586 -17.477 16.661 1.00 54.88 189 VAL A O 1
ATOM 1417 N N . GLY A 1 190 ? -10.589 -15.490 15.671 1.00 51.00 190 GLY A N 1
ATOM 1418 C CA . GLY A 1 190 ? -12.055 -15.454 15.556 1.00 51.00 190 GLY A CA 1
ATOM 1419 C C . GLY A 1 190 ? -12.804 -15.444 16.898 1.00 51.00 190 GLY A C 1
ATOM 1420 O O . GLY A 1 190 ? -13.972 -15.838 16.969 1.00 51.00 190 GLY A O 1
ATOM 1421 N N . ARG A 1 191 ? -12.163 -14.981 17.975 1.00 44.09 191 ARG A N 1
ATOM 1422 C CA . ARG A 1 191 ? -12.893 -14.505 19.154 1.00 44.09 191 ARG A CA 1
ATOM 1423 C C . ARG A 1 191 ? -13.148 -13.013 18.969 1.00 44.09 191 ARG A C 1
ATOM 1425 O O . ARG A 1 191 ? -12.254 -12.302 18.526 1.00 44.09 191 ARG A O 1
ATOM 1432 N N . GLY A 1 192 ? -14.410 -12.633 19.182 1.00 47.34 192 GLY A N 1
ATOM 1433 C CA . GLY A 1 192 ? -14.829 -11.234 19.134 1.00 47.34 192 GLY A CA 1
ATOM 1434 C C . GLY A 1 192 ? -14.147 -10.422 20.219 1.00 47.34 192 GLY A C 1
ATOM 1435 O O . GLY A 1 192 ? -13.621 -11.054 21.166 1.00 47.34 192 GLY A O 1
#

Secondary structure (DSSP, 8-state):
-HHHHHHHTT-TTTHHHHHHHHHHHHHHHHHHHHHHHHHHHHHHHHHHHHTT-TTHHHHHHHHHHHHHHHHHHHHH-STT-HHHHHHIIIIIHHHHHHHHHHHHHHHHHHHHHHHHS--HHHHHHHHHHHHHHHHHHT-PPB-GGGSBHHHHHIIIIIHHHHHHHHHHHHHHHHHHHHHHHTT---TTS---